Protein AF-0000000069714469 (afdb_homodimer)

Sequence (248 aa):
MEIVRQKEFVNQYHYDARNLEWEKENGTPETDVEVTFQLVEKNEELNETTVVAVLQFMIVRDEFVLSGVLSQMVKIKDRLVNQPSEFSQEEVATLAAPLLDILKRMTYEVTEIALDKEGVSLEFMEIVRQKEFVNQYHYDARNLEWEKENGTPETDVEVTFQLVEKNEELNETTVVAVLQFMIVRDEFVLSGVLSQMVKIKDRLVNQPSEFSQEEVATLAAPLLDILKRMTYEVTEIALDKEGVSLEF

Nearest PDB structures (foldseek):
  2o2a-assembly1_B  TM=9.763E-01  e=3.574E-17  Streptococcus agalactiae 2603V/R
  2hng-assembly1_A-2  TM=9.892E-01  e=6.661E-17  Streptococcus pneumoniae TIGR4
  5mtw-assembly1_B  TM=4.651E-01  e=1.039E-04  Mycobacterium tuberculosis H37Rv
  5mtw-assembly1_D  TM=4.723E-01  e=3.410E-04  Mycobacterium tuberculosis H37Rv
  1qyn-assembly1_C  TM=4.272E-01  e=9.447E-04  Escherichia coli

Secondary structure (DSSP, 8-state):
--EEEPPPEEEEEEEEE--HHHHHHH-----EEEEEEEEEEEETTTTEEEEEEEEEEEEE-SSEEEEEEEEEEEEEET---SSGGGS-HHHHHHHHHHHHHHHHHHHHHHHHHHHTSSPPPP--/--EEEPPPEEEEEEEEE--HHHHHHH-----EEEEEEEEEEEETTTTEEEEEEEEEEEEE-SSEEEEEEEEEEEEEET---SSGGGS-HHHHHHHHHHHHHHHHHHHHHHHHHHHTSSPPPP--

Foldseek 3Di:
DDKDKDDKDFPDKDKFWDDVVVCVVVNDDDWDKDKDKDWDDQDVVQQKTKIKIKIWTWDDDDTIIMTGMMIIIMMGGNHGDDHPVPDDPVRSCVRCVVVVVVVQVCQQVVQCVVVVHGGDGDDD/DDKDKDDKDFPDKDKFWDDVVVCVVVNDDDWDKDKDKDWDDQDVVQQKTKIKIKIWTWDDDDTIIMTGMMIIIMMGGNHDDPHPVPDDPVRSCVRCVVVVVVVQVCQQVVQCVVVVHGGDGDDD

Structure (mmCIF, N/CA/C/O backbone):
data_AF-0000000069714469-model_v1
#
loop_
_entity.id
_entity.type
_entity.pdbx_description
1 polymer Transposase
#
loop_
_atom_site.group_PDB
_atom_site.id
_atom_site.type_symbol
_atom_site.label_atom_id
_atom_site.label_alt_id
_atom_site.label_comp_id
_atom_site.label_asym_id
_atom_site.label_entity_id
_atom_site.label_seq_id
_atom_site.pdbx_PDB_ins_code
_atom_site.Cartn_x
_atom_site.Cartn_y
_atom_site.Cartn_z
_atom_site.occupancy
_atom_site.B_iso_or_equiv
_atom_site.auth_seq_id
_atom_site.auth_comp_id
_atom_site.auth_asym_id
_atom_site.auth_atom_id
_atom_site.pdbx_PDB_model_num
ATOM 1 N N . MET A 1 1 ? -6.781 32.281 5.375 1 87.81 1 MET A N 1
ATOM 2 C CA . MET A 1 1 ? -5.582 31.797 6.055 1 87.81 1 MET A CA 1
ATOM 3 C C . MET A 1 1 ? -4.406 31.719 5.09 1 87.81 1 MET A C 1
ATOM 5 O O . MET A 1 1 ? -4.523 31.141 4.008 1 87.81 1 MET A O 1
ATOM 9 N N . GLU A 1 2 ? -3.346 32.438 5.34 1 94.88 2 GLU A N 1
ATOM 10 C CA . GLU A 1 2 ? -2.127 32.375 4.539 1 94.88 2 GLU A CA 1
ATOM 11 C C . GLU A 1 2 ? -1.175 31.312 5.062 1 94.88 2 GLU A C 1
ATOM 13 O O . GLU A 1 2 ? -0.782 31.344 6.23 1 94.88 2 GLU A O 1
ATOM 18 N N . ILE A 1 3 ? -0.846 30.312 4.152 1 97.62 3 ILE A N 1
ATOM 19 C CA . ILE A 1 3 ? -0.036 29.203 4.629 1 97.62 3 ILE A CA 1
ATOM 20 C C . ILE A 1 3 ? 1.057 28.891 3.613 1 97.62 3 ILE A C 1
ATOM 22 O O . ILE A 1 3 ? 0.905 29.172 2.422 1 97.62 3 ILE A O 1
ATOM 26 N N . VAL A 1 4 ? 2.184 28.422 4.152 1 97.88 4 VAL A N 1
ATOM 27 C CA . VAL A 1 4 ? 3.281 27.875 3.359 1 97.88 4 VAL A CA 1
ATOM 28 C C . VAL A 1 4 ? 3.43 26.375 3.637 1 97.88 4 VAL A C 1
ATOM 30 O O . VAL A 1 4 ? 3.656 25.969 4.777 1 97.88 4 VAL A O 1
ATOM 33 N N . ARG A 1 5 ? 3.322 25.609 2.584 1 98.5 5 ARG A N 1
ATOM 34 C CA . ARG A 1 5 ? 3.312 24.156 2.764 1 98.5 5 ARG A CA 1
ATOM 35 C C . ARG A 1 5 ? 4.648 23.547 2.35 1 98.5 5 ARG A C 1
ATOM 37 O O . ARG A 1 5 ? 5.215 23.906 1.32 1 98.5 5 ARG A O 1
ATOM 44 N N . GLN A 1 6 ? 5.059 22.609 3.172 1 98.31 6 GLN A N 1
ATOM 45 C CA . GLN A 1 6 ? 6.105 21.703 2.719 1 98.31 6 GLN A CA 1
ATOM 46 C C . GLN A 1 6 ? 5.512 20.531 1.945 1 98.31 6 GLN A C 1
ATOM 48 O O . GLN A 1 6 ? 4.297 20.328 1.945 1 98.31 6 GLN A O 1
ATOM 53 N N . LYS A 1 7 ? 6.402 19.844 1.326 1 98.19 7 LYS A N 1
ATOM 54 C CA . LYS A 1 7 ? 5.949 18.688 0.549 1 98.19 7 LYS A CA 1
ATOM 55 C C . LYS A 1 7 ? 5.238 17.672 1.437 1 98.19 7 LYS A C 1
ATOM 57 O O . LYS A 1 7 ? 5.664 17.422 2.564 1 98.19 7 LYS A O 1
ATOM 62 N N . GLU A 1 8 ? 4.094 17.141 0.939 1 98.88 8 GLU A N 1
ATOM 63 C CA . GLU A 1 8 ? 3.426 16.047 1.635 1 98.88 8 GLU A CA 1
ATOM 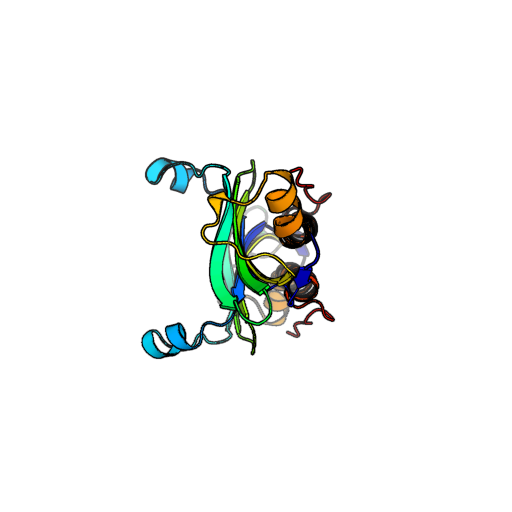64 C C . GLU A 1 8 ? 4.344 14.836 1.768 1 98.88 8 GLU A C 1
ATOM 66 O O . GLU A 1 8 ? 5.23 14.625 0.939 1 98.88 8 GLU A O 1
ATOM 71 N N . PHE A 1 9 ? 4.117 14.094 2.779 1 98.88 9 PHE A N 1
ATOM 72 C CA . PHE A 1 9 ? 4.922 12.914 3.047 1 98.88 9 PHE A CA 1
ATOM 73 C C . PHE A 1 9 ? 4.035 11.688 3.254 1 98.88 9 PHE A C 1
ATOM 75 O O . PHE A 1 9 ? 3.215 11.656 4.176 1 98.88 9 PHE A O 1
ATOM 82 N N . VAL A 1 10 ? 4.176 10.703 2.348 1 98.94 10 VAL A N 1
ATOM 83 C CA . VAL A 1 10 ? 3.461 9.445 2.52 1 98.94 10 VAL A CA 1
ATOM 84 C C . VAL A 1 10 ? 4.246 8.531 3.453 1 98.94 10 VAL A C 1
ATOM 86 O O . VAL A 1 10 ? 5.215 7.891 3.035 1 98.94 10 VAL A O 1
ATOM 89 N N . ASN A 1 11 ? 3.781 8.484 4.645 1 98.81 11 ASN A N 1
ATOM 90 C CA . ASN A 1 11 ? 4.461 7.645 5.625 1 98.81 11 ASN A CA 1
ATOM 91 C C . ASN A 1 11 ? 4.203 6.16 5.371 1 98.81 11 ASN A C 1
ATOM 93 O O . ASN A 1 11 ? 5.137 5.359 5.34 1 98.81 11 ASN A O 1
ATOM 97 N N . GLN A 1 12 ? 2.947 5.879 5.281 1 98.88 12 GLN A N 1
ATOM 98 C CA . GLN A 1 12 ? 2.498 4.512 5.051 1 98.88 12 GLN A CA 1
ATOM 99 C C . GLN A 1 12 ? 1.235 4.484 4.191 1 98.88 12 GLN A C 1
ATOM 101 O O . GLN A 1 12 ? 0.345 5.32 4.363 1 98.88 12 GLN A O 1
ATOM 106 N N . TYR A 1 13 ? 1.134 3.535 3.316 1 98.94 13 TYR A N 1
ATOM 107 C CA . TYR A 1 13 ? -0.074 3.18 2.58 1 98.94 13 TYR A CA 1
ATOM 108 C C . TYR A 1 13 ? -0.15 1.675 2.35 1 98.94 13 TYR A C 1
ATOM 110 O O . TYR A 1 13 ? 0.662 1.112 1.611 1 98.94 13 TYR A O 1
ATOM 118 N N . HIS A 1 14 ? -1.169 1.016 2.934 1 98.94 14 HIS A N 1
ATOM 119 C CA . HIS A 1 14 ? -1.288 -0.438 2.898 1 98.94 14 HIS A CA 1
ATOM 120 C C . HIS A 1 14 ? -2.609 -0.868 2.271 1 98.94 14 HIS A C 1
ATOM 122 O O . HIS A 1 14 ? -3.676 -0.4 2.678 1 98.94 14 HIS A O 1
ATOM 128 N N . TYR A 1 15 ? -2.514 -1.634 1.311 1 98.94 15 TYR A N 1
ATOM 129 C CA . TYR A 1 15 ? -3.646 -2.377 0.769 1 98.94 15 TYR A CA 1
ATOM 130 C C . TYR A 1 15 ? -3.617 -3.828 1.23 1 98.94 15 TYR A C 1
ATOM 132 O O . TYR A 1 15 ? -2.621 -4.527 1.036 1 98.94 15 TYR A O 1
ATOM 140 N N . ASP A 1 16 ? -4.699 -4.324 1.773 1 98.88 16 ASP A N 1
ATOM 141 C CA . ASP A 1 16 ? -4.867 -5.723 2.166 1 98.88 16 ASP A CA 1
ATOM 142 C C . ASP A 1 16 ? -6.207 -6.273 1.684 1 98.88 16 ASP A C 1
ATOM 144 O O . ASP A 1 16 ? -7.254 -5.664 1.911 1 98.88 16 ASP A O 1
ATOM 148 N N . ALA A 1 17 ? -6.137 -7.418 1.062 1 98.38 17 ALA A N 1
ATOM 149 C CA . ALA A 1 17 ? -7.398 -8.109 0.809 1 98.38 17 ALA A CA 1
ATOM 150 C C . ALA A 1 17 ? -8.102 -8.469 2.117 1 98.38 17 ALA A C 1
ATOM 152 O O . ALA A 1 17 ? -7.445 -8.766 3.119 1 98.38 17 ALA A O 1
ATOM 153 N N . ARG A 1 18 ? -9.469 -8.438 2.035 1 96.94 18 ARG A N 1
ATOM 154 C CA . ARG A 1 18 ? -10.219 -8.766 3.24 1 96.94 18 ARG A CA 1
ATOM 155 C C . ARG A 1 18 ? -9.969 -10.211 3.664 1 96.94 18 ARG A C 1
ATOM 157 O O . ARG A 1 18 ? -9.914 -11.102 2.822 1 96.94 18 ARG A O 1
ATOM 164 N N . ASN A 1 19 ? -9.711 -10.367 4.898 1 95.06 19 ASN A N 1
ATOM 165 C CA . ASN A 1 19 ? -9.562 -11.68 5.512 1 95.06 19 ASN A CA 1
ATOM 166 C C . ASN A 1 19 ? -10.648 -11.938 6.555 1 95.06 19 ASN A C 1
ATOM 168 O O . ASN A 1 19 ? -10.445 -11.672 7.742 1 95.06 19 ASN A O 1
ATOM 172 N N . LEU A 1 20 ? -11.695 -12.508 6.137 1 93.88 20 LEU A N 1
ATOM 173 C CA . LEU A 1 20 ? -12.883 -12.648 6.973 1 93.88 20 LEU A CA 1
ATOM 174 C C . LEU A 1 20 ? -12.641 -13.648 8.102 1 93.88 20 LEU A C 1
ATOM 176 O O . LEU A 1 20 ? -13.148 -13.477 9.211 1 93.88 20 LEU A O 1
ATOM 180 N N . GLU A 1 21 ? -11.891 -14.672 7.789 1 94 21 GLU A N 1
ATOM 181 C CA . GLU A 1 21 ? -11.562 -15.656 8.82 1 94 21 GLU A CA 1
ATOM 182 C C . GLU A 1 21 ? -10.758 -15.016 9.953 1 94 21 GLU A C 1
ATOM 184 O O . GLU A 1 21 ? -11.016 -15.281 11.125 1 94 21 GLU A O 1
ATOM 189 N N . TRP A 1 22 ? -9.766 -14.195 9.617 1 94.31 22 TRP A N 1
ATOM 190 C CA . TRP A 1 22 ? -8.969 -13.477 10.609 1 94.31 22 TRP A CA 1
ATOM 191 C C . TRP A 1 22 ? -9.836 -12.5 11.406 1 94.31 22 TRP A C 1
ATOM 193 O O . TRP A 1 22 ? -9.664 -12.359 12.617 1 94.31 22 TRP A O 1
ATOM 203 N N . GLU A 1 23 ? -10.75 -11.828 10.68 1 94.62 23 GLU A N 1
ATOM 204 C CA . GLU A 1 23 ? -11.617 -10.836 11.312 1 94.62 23 GLU A CA 1
ATOM 205 C C . GLU A 1 23 ? -12.523 -11.477 12.359 1 94.62 23 GLU A C 1
ATOM 207 O O . GLU A 1 23 ? -12.852 -10.852 13.367 1 94.62 23 GLU A O 1
ATOM 212 N N . LYS A 1 24 ? -12.914 -12.719 12.164 1 95.44 24 LYS A N 1
ATOM 213 C CA . LYS A 1 24 ? -13.773 -13.43 13.109 1 95.44 24 LYS A CA 1
ATOM 214 C C . LYS A 1 24 ? -13.078 -13.586 14.461 1 95.44 24 LYS A C 1
ATOM 216 O O . LYS A 1 24 ? -13.727 -13.5 15.508 1 95.44 24 LYS A O 1
ATOM 221 N N . GLU A 1 25 ? -11.844 -13.734 14.422 1 95.56 25 GLU A N 1
ATOM 222 C CA . GLU A 1 25 ? -11.094 -14.008 15.641 1 95.56 25 GLU A CA 1
ATOM 223 C C . GLU A 1 25 ? -10.547 -12.727 16.266 1 95.56 25 GLU A C 1
ATOM 225 O O . GLU A 1 25 ? -10.383 -12.641 17.484 1 95.56 25 GLU A O 1
ATOM 230 N N . ASN A 1 26 ? -10.328 -11.672 15.422 1 95.19 26 ASN A N 1
ATOM 231 C CA . ASN A 1 26 ? -9.594 -10.516 15.914 1 95.19 26 ASN A CA 1
ATOM 232 C C . ASN A 1 26 ? -10.438 -9.242 15.828 1 95.19 26 ASN A C 1
ATOM 234 O O . ASN A 1 26 ? -10 -8.172 16.266 1 95.19 26 ASN A O 1
ATOM 238 N N . GLY A 1 27 ? -11.68 -9.391 15.406 1 95.31 27 GLY A N 1
ATOM 239 C CA . GLY A 1 27 ? -12.523 -8.219 15.258 1 95.31 27 GLY A CA 1
ATOM 240 C C . GLY A 1 27 ? -12.508 -7.641 13.852 1 95.31 27 GLY A C 1
ATOM 241 O O . GLY A 1 27 ? -11.477 -7.676 13.172 1 95.31 27 GLY A O 1
ATOM 242 N N . THR A 1 28 ? -13.602 -7.145 13.438 1 96.25 28 THR A N 1
ATOM 243 C CA . THR A 1 28 ? -13.75 -6.527 12.125 1 96.25 28 THR A CA 1
ATOM 244 C C . THR A 1 28 ? -13.242 -5.086 12.148 1 96.25 28 THR A C 1
ATOM 246 O O . THR A 1 28 ? -13.641 -4.297 13.008 1 96.25 28 THR A O 1
ATOM 249 N N . PRO A 1 29 ? -12.297 -4.766 11.273 1 96.75 29 PRO A N 1
ATOM 250 C CA . PRO A 1 29 ? -11.859 -3.369 11.227 1 96.75 29 PRO A CA 1
ATOM 251 C C . PRO A 1 29 ? -12.992 -2.408 10.859 1 96.75 29 PRO A C 1
ATOM 253 O O . PRO A 1 29 ? -13.961 -2.809 10.211 1 96.75 29 PRO A O 1
ATOM 256 N N . GLU A 1 30 ? -12.859 -1.152 11.305 1 97.31 30 GLU A N 1
ATOM 257 C CA . GLU A 1 30 ? -13.852 -0.127 11.016 1 97.31 30 GLU A CA 1
ATOM 258 C C . GLU A 1 30 ? -13.234 1.055 10.281 1 97.31 30 GLU A C 1
ATOM 260 O O . GLU A 1 30 ? -12.117 1.466 10.586 1 97.31 30 GLU A O 1
ATOM 265 N N . THR A 1 31 ? -14.047 1.503 9.336 1 97.88 31 THR A N 1
ATOM 266 C CA . THR A 1 31 ? -13.594 2.672 8.594 1 97.88 31 THR A CA 1
ATOM 267 C C . THR A 1 31 ? -13.414 3.869 9.516 1 97.88 31 THR A C 1
ATOM 269 O O . THR A 1 31 ? -14.297 4.172 10.328 1 97.88 31 THR A O 1
ATOM 272 N N . ASP A 1 32 ? -12.258 4.473 9.453 1 98.06 32 ASP A N 1
ATOM 273 C CA . ASP A 1 32 ? -11.914 5.664 10.219 1 98.06 32 ASP A CA 1
ATOM 274 C C . ASP A 1 32 ? -10.875 6.516 9.492 1 98.06 32 ASP A C 1
ATOM 276 O O . ASP A 1 32 ? -9.875 5.988 8.992 1 98.06 32 ASP A O 1
ATOM 280 N N . VAL A 1 33 ? -11.18 7.766 9.281 1 98.25 33 VAL A N 1
ATOM 281 C CA . VAL A 1 33 ? -10.273 8.75 8.703 1 98.25 33 VAL A CA 1
ATOM 282 C C . VAL A 1 33 ? -10.156 9.953 9.633 1 98.25 33 VAL A C 1
ATOM 284 O O . VAL A 1 33 ? -11.141 10.656 9.867 1 98.25 33 VAL A O 1
ATOM 287 N N . GLU A 1 34 ? -8.969 10.164 10.117 1 98.25 34 GLU A N 1
ATOM 288 C CA . GLU A 1 34 ? -8.781 11.203 11.125 1 98.25 34 GLU A CA 1
ATOM 289 C C . GLU A 1 34 ? -7.594 12.102 10.773 1 98.25 34 GLU A C 1
ATOM 291 O O . GLU A 1 34 ? -6.527 11.609 10.398 1 98.25 34 GLU A O 1
ATOM 296 N N . VAL A 1 35 ? -7.773 13.367 10.906 1 98.44 35 VAL A N 1
ATOM 297 C CA . VAL A 1 35 ? -6.695 14.336 10.75 1 98.44 35 VAL A CA 1
ATOM 298 C C . VAL A 1 35 ? -6.375 14.961 12.109 1 98.44 35 VAL A C 1
ATOM 300 O O . VAL A 1 35 ? -7.277 15.414 12.82 1 98.44 35 VAL A O 1
ATOM 303 N N . THR A 1 36 ? -5.199 14.945 12.477 1 98.5 36 THR A N 1
ATOM 304 C CA . THR A 1 36 ? -4.727 15.602 13.688 1 98.5 36 THR A CA 1
ATOM 305 C C . THR A 1 36 ? -3.6 16.578 13.367 1 98.5 36 THR A C 1
ATOM 307 O O . THR A 1 36 ? -3.02 16.531 12.281 1 98.5 36 THR A O 1
ATOM 310 N N . PHE A 1 37 ? -3.402 17.438 14.32 1 98.56 37 PHE A N 1
ATOM 311 C CA . PHE A 1 37 ? -2.369 18.453 14.141 1 98.56 37 PHE A CA 1
ATOM 312 C C . PHE A 1 37 ? -1.417 18.469 15.328 1 98.56 37 PHE A C 1
ATOM 314 O O . PHE A 1 37 ? -1.849 18.344 16.484 1 98.56 37 PHE A O 1
ATOM 321 N N . GLN A 1 38 ? -0.228 18.547 14.969 1 98.06 38 GLN A N 1
ATOM 322 C CA . GLN A 1 38 ? 0.804 18.688 15.992 1 98.06 38 GLN A CA 1
ATOM 323 C C . GLN A 1 38 ? 1.479 20.047 15.906 1 98.06 38 GLN A C 1
ATOM 325 O O . GLN A 1 38 ? 1.958 20.453 14.836 1 98.06 38 GLN A O 1
ATOM 330 N N . LEU A 1 39 ? 1.528 20.719 17.016 1 97.88 39 LEU A N 1
ATOM 331 C CA . LEU A 1 39 ? 2.236 21.984 17.062 1 97.88 39 LEU A CA 1
ATOM 332 C C . LEU A 1 39 ? 3.744 21.766 17.125 1 97.88 39 LEU A C 1
ATOM 334 O O . LEU A 1 39 ? 4.234 21.016 17.969 1 97.88 39 LEU A O 1
ATOM 338 N N . VAL A 1 40 ? 4.43 22.422 16.25 1 97.81 40 VAL A N 1
ATOM 339 C CA . VAL A 1 40 ? 5.879 22.234 16.188 1 97.81 40 VAL A CA 1
ATOM 340 C C . VAL A 1 40 ? 6.578 23.469 16.75 1 97.81 40 VAL A C 1
ATOM 342 O O . VAL A 1 40 ? 7.523 23.359 17.531 1 97.81 40 VAL A O 1
ATOM 345 N N . GLU A 1 41 ? 6.137 24.656 16.266 1 97.12 41 GLU A N 1
ATOM 346 C CA . GLU A 1 41 ? 6.816 25.891 16.656 1 97.12 41 GLU A CA 1
ATOM 347 C C . GLU A 1 41 ? 5.871 27.094 16.594 1 97.12 41 GLU A C 1
ATOM 349 O O . GLU A 1 41 ? 5.043 27.188 15.688 1 97.12 41 GLU A O 1
ATOM 354 N N . LYS A 1 42 ? 6.059 27.984 17.609 1 96.69 42 LYS A N 1
ATOM 355 C CA . LYS A 1 42 ? 5.445 29.312 17.609 1 96.69 42 LYS A CA 1
ATOM 356 C C . LYS A 1 42 ? 6.508 30.406 17.578 1 96.69 42 LYS A C 1
ATOM 358 O O . LYS A 1 42 ? 7.332 30.516 18.484 1 96.69 42 LYS A O 1
ATOM 363 N N . ASN A 1 43 ? 6.477 31.109 16.469 1 97.19 43 ASN A N 1
ATOM 364 C CA . ASN A 1 43 ? 7.41 32.219 16.359 1 97.19 43 ASN A CA 1
ATOM 365 C C . ASN A 1 43 ? 6.73 33.562 16.656 1 97.19 43 ASN A C 1
ATOM 367 O O . ASN A 1 43 ? 6.129 34.156 15.766 1 97.19 43 ASN A O 1
ATOM 371 N N . GLU A 1 44 ? 6.812 34.062 17.781 1 96.5 44 GLU A N 1
ATOM 372 C CA . GLU A 1 44 ? 6.121 35.281 18.219 1 96.5 44 GLU A CA 1
ATOM 373 C C . GLU A 1 44 ? 6.645 36.5 17.484 1 96.5 44 GLU A C 1
ATOM 375 O O . GLU A 1 44 ? 5.879 37.438 17.172 1 96.5 44 GLU A O 1
ATOM 380 N N . GLU A 1 45 ? 7.898 36.5 17.281 1 97.31 45 GLU A N 1
ATOM 381 C CA . GLU A 1 45 ? 8.508 37.656 16.594 1 97.31 45 GLU A CA 1
ATOM 382 C C . GLU A 1 45 ? 7.957 37.781 15.18 1 97.31 45 GLU A C 1
ATOM 384 O O . GLU A 1 45 ? 7.652 38.906 14.742 1 97.31 45 GLU A O 1
ATOM 389 N N . LEU A 1 46 ? 7.82 36.719 14.508 1 96.5 46 LEU A N 1
ATOM 390 C CA . LEU A 1 46 ? 7.336 36.719 13.133 1 96.5 46 LEU A CA 1
ATOM 391 C C . LEU A 1 46 ? 5.824 36.531 13.078 1 96.5 46 LEU A C 1
ATOM 393 O O . LEU A 1 46 ? 5.219 36.625 12.008 1 96.5 46 LEU A O 1
ATOM 397 N N . ASN A 1 47 ? 5.188 36.312 14.227 1 97.38 47 ASN A N 1
ATOM 398 C CA . ASN A 1 47 ? 3.76 36.031 14.328 1 97.38 47 ASN A CA 1
ATOM 399 C C . ASN A 1 47 ? 3.35 34.875 13.422 1 97.38 47 ASN A C 1
ATOM 401 O O . ASN A 1 47 ? 2.426 35 12.617 1 97.38 47 ASN A O 1
ATOM 405 N N . GLU A 1 48 ? 3.99 33.719 13.516 1 98.12 48 GLU A N 1
ATOM 406 C CA . GLU A 1 48 ? 3.77 32.531 12.68 1 98.12 48 GLU A CA 1
ATOM 407 C C . GLU A 1 48 ? 3.701 31.281 13.531 1 98.12 48 GLU A C 1
ATOM 409 O O . GLU A 1 48 ? 4.352 31.188 14.57 1 98.12 48 GLU A O 1
ATOM 414 N N . THR A 1 49 ? 2.912 30.312 13.109 1 98.38 49 THR A N 1
ATOM 415 C CA . THR A 1 49 ? 2.838 29 13.734 1 98.38 49 THR A CA 1
ATOM 416 C C . THR A 1 49 ? 3.143 27.906 12.727 1 98.38 49 THR A C 1
ATOM 418 O O . THR A 1 49 ? 2.643 27.922 11.602 1 98.38 49 THR A O 1
ATOM 421 N N . THR A 1 50 ? 4.023 26.953 13.117 1 98.5 50 THR A N 1
ATOM 422 C CA . THR A 1 50 ? 4.297 25.781 12.312 1 98.5 50 THR A CA 1
ATOM 423 C C . THR A 1 50 ? 3.604 24.547 12.906 1 98.5 50 THR A C 1
ATOM 425 O O . THR A 1 50 ? 3.736 24.266 14.102 1 98.5 50 THR A O 1
ATOM 428 N N . VAL A 1 51 ? 2.828 23.891 12.055 1 98.56 51 VAL A N 1
ATOM 429 C CA . VAL A 1 51 ? 2.137 22.688 12.492 1 98.56 51 VAL A CA 1
ATOM 430 C C . VAL A 1 51 ? 2.441 21.531 11.531 1 98.56 51 VAL A C 1
ATOM 432 O O . VAL A 1 51 ? 2.869 21.766 10.398 1 98.56 51 VAL A O 1
ATOM 435 N N . VAL A 1 52 ? 2.299 20.266 12.047 1 98.81 52 VAL A N 1
ATOM 436 C CA . VAL A 1 52 ? 2.279 19.078 11.203 1 98.81 52 VAL A CA 1
ATOM 437 C C . VAL A 1 52 ? 0.873 18.484 11.18 1 98.81 52 VAL A C 1
ATOM 439 O O . VAL A 1 52 ? 0.307 18.172 12.227 1 98.81 52 VAL A O 1
ATOM 442 N N . ALA A 1 53 ? 0.316 18.484 9.984 1 98.88 53 ALA A N 1
ATOM 443 C CA . ALA A 1 53 ? -0.926 17.734 9.789 1 98.88 53 ALA A CA 1
ATOM 444 C C . ALA A 1 53 ? -0.647 16.25 9.562 1 98.88 53 ALA A C 1
ATOM 446 O O . ALA A 1 53 ? 0.239 15.898 8.789 1 98.88 53 ALA A O 1
ATOM 447 N N . VAL A 1 54 ? -1.364 15.406 10.266 1 98.94 54 VAL A N 1
ATOM 448 C CA . VAL A 1 54 ? -1.229 13.953 10.133 1 98.94 54 VAL A CA 1
ATOM 449 C C . VAL A 1 54 ? -2.588 13.336 9.82 1 98.94 54 VAL A C 1
ATOM 451 O O . VAL A 1 54 ? -3.535 13.469 10.594 1 98.94 54 VAL A O 1
ATOM 454 N N . LEU A 1 55 ? -2.699 12.766 8.695 1 98.94 55 LEU A N 1
ATOM 455 C CA . LEU A 1 55 ? -3.885 12 8.32 1 98.94 55 LEU A CA 1
ATOM 456 C C . LEU A 1 55 ? -3.678 10.508 8.57 1 98.94 55 LEU A C 1
ATOM 458 O O . LEU A 1 55 ? -2.795 9.891 7.973 1 98.94 55 LEU A O 1
ATOM 462 N N . GLN A 1 56 ? -4.434 9.984 9.453 1 98.88 56 GLN A N 1
ATOM 463 C CA . GLN A 1 56 ? -4.488 8.539 9.664 1 98.88 56 GLN A CA 1
ATOM 464 C C . GLN A 1 56 ? -5.801 7.957 9.141 1 98.88 56 GLN A C 1
ATOM 466 O O . GLN A 1 56 ? -6.863 8.547 9.328 1 98.88 56 GLN A O 1
ATOM 471 N N . PHE A 1 57 ? -5.637 6.754 8.539 1 98.88 57 PHE A N 1
ATOM 472 C CA . PHE A 1 57 ? -6.871 6.254 7.945 1 98.88 57 PHE A CA 1
ATOM 473 C C . PHE A 1 57 ? -6.922 4.734 8 1 98.88 57 PHE A C 1
ATOM 475 O O . PHE A 1 57 ? -5.883 4.07 8 1 98.88 57 PHE A O 1
ATOM 482 N N . MET A 1 58 ? -8.062 4.199 8.102 1 98.81 58 MET A N 1
ATOM 483 C CA . MET A 1 58 ? -8.508 2.83 7.852 1 98.81 58 MET A CA 1
ATOM 484 C C . MET A 1 58 ? -9.812 2.822 7.059 1 98.81 58 MET A C 1
ATOM 486 O O . MET A 1 58 ? -10.836 3.32 7.535 1 98.81 58 MET A O 1
ATOM 490 N N . ILE A 1 59 ? -9.75 2.385 5.898 1 98.69 59 ILE A N 1
ATOM 491 C CA . ILE A 1 59 ? -10.922 2.336 5.027 1 98.69 59 ILE A CA 1
ATOM 492 C C . ILE A 1 59 ? -11.273 0.883 4.715 1 98.69 59 ILE A C 1
ATOM 494 O O . ILE A 1 59 ? -10.477 0.164 4.102 1 98.69 59 ILE A O 1
ATOM 498 N N . VAL A 1 60 ? -12.445 0.488 5.105 1 98.25 60 VAL A N 1
ATOM 499 C CA . VAL A 1 60 ? -12.883 -0.896 4.953 1 98.25 60 VAL A CA 1
ATOM 500 C C . VAL A 1 60 ? -13.914 -0.991 3.834 1 98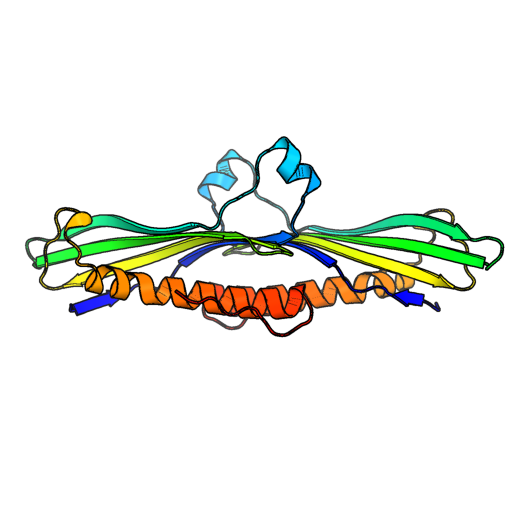.25 60 VAL A C 1
ATOM 502 O O . VAL A 1 60 ? -14.914 -0.268 3.84 1 98.25 60 VAL A O 1
ATOM 505 N N . ARG A 1 61 ? -13.664 -1.822 2.896 1 97.31 61 ARG A N 1
ATOM 506 C CA . ARG A 1 61 ? -14.602 -2.141 1.822 1 97.31 61 ARG A CA 1
ATOM 507 C C . ARG A 1 61 ? -14.867 -3.641 1.757 1 97.31 61 ARG A C 1
ATOM 509 O O . ARG A 1 61 ? -14.398 -4.398 2.609 1 97.31 61 ARG A O 1
ATOM 516 N N . ASP A 1 62 ? -15.672 -4.059 0.806 1 96.12 62 ASP A N 1
ATOM 517 C CA . ASP A 1 62 ? -16.078 -5.457 0.729 1 96.12 62 ASP A CA 1
ATOM 518 C C . ASP A 1 62 ? -14.883 -6.367 0.45 1 96.12 62 ASP A C 1
ATOM 520 O O . ASP A 1 62 ? -14.773 -7.449 1.03 1 96.12 62 ASP A O 1
ATOM 524 N N . GLU A 1 63 ? -13.93 -5.875 -0.357 1 96.94 63 GLU A N 1
ATOM 525 C CA . GLU A 1 63 ? -12.891 -6.77 -0.863 1 96.94 63 GLU A CA 1
ATOM 526 C C . GLU A 1 63 ? -11.531 -6.438 -0.26 1 96.94 63 GLU A C 1
ATOM 528 O O . GLU A 1 63 ? -10.578 -7.207 -0.4 1 96.94 63 GLU A O 1
ATOM 533 N N . PHE A 1 64 ? -11.43 -5.281 0.398 1 98.5 64 PHE A N 1
ATOM 534 C CA . PHE A 1 64 ? -10.102 -4.867 0.838 1 98.5 64 PHE A CA 1
ATOM 535 C C . PHE A 1 64 ? -10.203 -3.918 2.027 1 98.5 64 PHE A C 1
ATOM 537 O O . PHE A 1 64 ? -11.281 -3.404 2.332 1 98.5 64 PHE A O 1
ATOM 544 N N . VAL A 1 65 ? -9.125 -3.746 2.713 1 98.62 65 VAL A N 1
ATOM 545 C CA . VAL A 1 65 ? -8.906 -2.729 3.736 1 98.62 65 VAL A CA 1
ATOM 546 C C . VAL A 1 65 ? -7.699 -1.87 3.359 1 98.62 65 VAL A C 1
ATOM 548 O O . VAL A 1 65 ? -6.645 -2.396 2.998 1 98.62 65 VAL A O 1
ATOM 551 N N . LEU A 1 66 ? -7.852 -0.553 3.336 1 98.88 66 LEU A N 1
ATOM 552 C CA . LEU A 1 66 ? -6.766 0.403 3.162 1 98.88 66 LEU A CA 1
ATOM 553 C C . LEU A 1 66 ? -6.395 1.054 4.492 1 98.88 66 LEU A C 1
ATOM 555 O O . LEU A 1 66 ? -7.277 1.407 5.281 1 98.88 66 LEU A O 1
ATOM 559 N N . SER A 1 67 ? -5.133 1.154 4.762 1 98.88 67 SER A N 1
ATOM 560 C CA . SER A 1 67 ? -4.691 1.824 5.98 1 98.88 67 SER A CA 1
ATOM 561 C C . SER A 1 67 ? -3.369 2.549 5.766 1 98.88 67 SER A C 1
ATOM 563 O O . SER A 1 67 ? -2.633 2.242 4.828 1 98.88 67 SER A O 1
ATOM 565 N N . GLY A 1 68 ? -3.111 3.531 6.602 1 98.88 68 GLY A N 1
ATOM 566 C CA . GLY A 1 68 ? -1.843 4.23 6.473 1 98.88 68 GLY A CA 1
ATOM 567 C C . GLY A 1 68 ? -1.83 5.582 7.16 1 98.88 68 GLY A C 1
ATOM 568 O O . GLY A 1 68 ? -2.666 5.852 8.023 1 98.88 68 GLY A O 1
ATOM 569 N N . VAL A 1 69 ? -0.793 6.281 6.887 1 98.94 69 VAL A N 1
ATOM 570 C CA . VAL A 1 69 ? -0.541 7.586 7.496 1 98.94 69 VAL A CA 1
ATOM 571 C C . VAL A 1 69 ? 0.103 8.516 6.473 1 98.94 69 VAL A C 1
ATOM 573 O O . VAL A 1 69 ? 1.016 8.117 5.746 1 98.94 69 VAL A O 1
ATOM 576 N N . LEU A 1 70 ? -0.39 9.688 6.328 1 98.94 70 LEU A N 1
ATOM 577 C CA . LEU A 1 70 ? 0.191 10.773 5.551 1 98.94 70 LEU A CA 1
ATOM 578 C C . LEU A 1 70 ? 0.431 12 6.422 1 98.94 70 LEU A C 1
ATOM 580 O O . LEU A 1 70 ? -0.314 12.25 7.375 1 98.94 70 LEU A O 1
ATOM 584 N N . SER A 1 71 ? 1.449 12.805 6.07 1 98.94 71 SER A N 1
ATOM 585 C CA . SER A 1 71 ? 1.725 13.992 6.875 1 98.94 71 SER A CA 1
ATOM 586 C C . SER A 1 71 ? 2.213 15.148 6.004 1 98.94 71 SER A C 1
ATOM 588 O O . SER A 1 71 ? 2.621 14.938 4.859 1 98.94 71 SER A O 1
ATOM 590 N N . GLN A 1 72 ? 2.074 16.328 6.547 1 98.94 72 GLN A N 1
ATOM 591 C CA . GLN A 1 72 ? 2.555 17.531 5.883 1 98.94 72 GLN A CA 1
ATOM 592 C C . GLN A 1 72 ? 2.828 18.641 6.895 1 98.94 72 GLN A C 1
ATOM 594 O O . GLN A 1 72 ? 2.004 18.906 7.77 1 98.94 72 GLN A O 1
ATOM 599 N N . MET A 1 73 ? 3.988 19.234 6.793 1 98.81 73 MET A N 1
ATOM 600 C CA . MET A 1 73 ? 4.305 20.406 7.602 1 98.81 73 MET A CA 1
ATOM 601 C C . MET A 1 73 ? 3.793 21.688 6.934 1 98.81 73 MET A C 1
ATOM 603 O O . MET A 1 73 ? 3.977 21.875 5.73 1 98.81 73 MET A O 1
ATOM 607 N N . VAL A 1 74 ? 3.152 22.531 7.758 1 98.62 74 VAL A N 1
ATOM 608 C CA . VAL A 1 74 ? 2.557 23.766 7.258 1 98.62 74 VAL A CA 1
ATOM 609 C C . VAL A 1 74 ? 2.912 24.922 8.188 1 98.62 74 VAL A C 1
ATOM 611 O O . VAL A 1 74 ? 2.826 24.797 9.406 1 98.62 74 VAL A O 1
ATOM 614 N N . LYS A 1 75 ? 3.381 25.984 7.645 1 98.5 75 LYS A N 1
ATOM 615 C CA . LYS A 1 75 ? 3.566 27.25 8.367 1 98.5 75 LYS A CA 1
ATOM 616 C C . LYS A 1 75 ? 2.385 28.188 8.156 1 98.5 75 LYS A C 1
ATOM 618 O O . LYS A 1 75 ? 2.016 28.484 7.016 1 98.5 75 LYS A O 1
ATOM 623 N N . ILE A 1 76 ? 1.802 28.562 9.211 1 98.06 76 ILE A N 1
ATOM 624 C CA . ILE A 1 76 ? 0.675 29.484 9.188 1 98.06 76 ILE A CA 1
ATOM 625 C C . ILE A 1 76 ? 1.16 30.906 9.492 1 98.06 76 ILE A C 1
ATOM 627 O O . ILE A 1 76 ? 1.721 31.156 10.562 1 98.06 76 ILE A O 1
ATOM 631 N N . LYS A 1 77 ? 0.885 31.844 8.586 1 97.56 77 LYS A N 1
ATOM 632 C CA . LYS A 1 77 ? 1.365 33.219 8.75 1 97.56 77 LYS A CA 1
ATOM 633 C C . LYS A 1 77 ? 0.362 34.062 9.531 1 97.56 77 LYS A C 1
ATOM 635 O O . LYS A 1 77 ? -0.846 33.812 9.461 1 97.56 77 LYS A O 1
ATOM 640 N N . ASP A 1 78 ? 0.964 35 10.289 1 96.44 78 ASP A N 1
ATOM 641 C CA . ASP A 1 78 ? 0.229 36.031 11 1 96.44 78 ASP A CA 1
ATOM 642 C C . ASP A 1 78 ? -0.816 35.438 11.93 1 96.44 78 ASP A C 1
ATOM 644 O O . ASP A 1 78 ? -1.938 35.938 12.031 1 9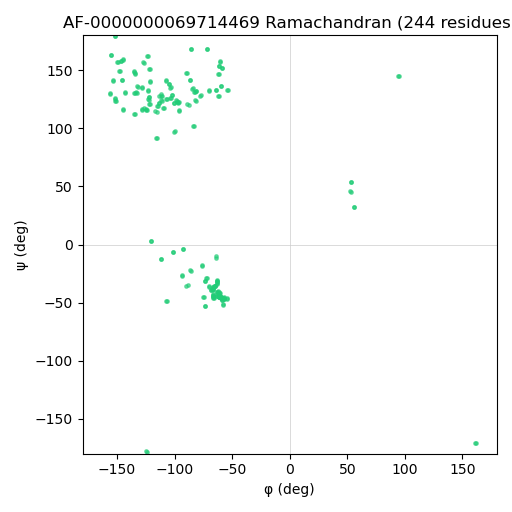6.44 78 ASP A O 1
ATOM 648 N N . ARG A 1 79 ? -0.479 34.312 12.414 1 95.75 79 ARG A N 1
ATOM 649 C CA . ARG A 1 79 ? -1.39 33.656 13.344 1 95.75 79 ARG A CA 1
ATOM 650 C C . ARG A 1 79 ? -0.625 32.781 14.336 1 95.75 79 ARG A C 1
ATOM 652 O O . ARG A 1 79 ? 0.198 31.953 13.938 1 95.75 79 ARG A O 1
ATOM 659 N N . LEU A 1 80 ? -0.847 33.062 15.562 1 96.88 80 LEU A N 1
ATOM 660 C CA . LEU A 1 80 ? -0.328 32.219 16.625 1 96.88 80 LEU A CA 1
ATOM 661 C C . LEU A 1 80 ? -1.401 31.25 17.125 1 96.88 80 LEU A C 1
ATOM 663 O O . LEU A 1 80 ? -2.51 31.672 17.469 1 96.88 80 LEU A O 1
ATOM 667 N N . VAL A 1 81 ? -1.097 30.047 17.047 1 96.62 81 VAL A N 1
ATOM 668 C CA . VAL A 1 81 ? -2.02 29 17.469 1 96.62 81 VAL A CA 1
ATOM 669 C C . VAL A 1 81 ? -1.478 28.312 18.719 1 96.62 81 VAL A C 1
ATOM 671 O O . VAL A 1 81 ? -0.352 27.797 18.719 1 96.62 81 VAL A O 1
ATOM 674 N N . ASN A 1 82 ? -2.25 28.281 19.734 1 95.69 82 ASN A N 1
ATOM 675 C CA . ASN A 1 82 ? -1.782 27.688 20.984 1 95.69 82 ASN A CA 1
ATOM 676 C C . ASN A 1 82 ? -2.092 26.188 21.047 1 95.69 82 ASN A C 1
ATOM 678 O O . ASN A 1 82 ? -1.366 25.438 21.703 1 95.69 82 ASN A O 1
ATOM 682 N N . GLN A 1 83 ? -3.26 25.828 20.484 1 96.31 83 GLN A N 1
ATOM 683 C CA . GLN A 1 83 ? -3.67 24.438 20.453 1 96.31 83 GLN A CA 1
ATOM 684 C C . GLN A 1 83 ? -4.516 24.141 19.219 1 96.31 83 GLN A C 1
ATOM 686 O O . GLN A 1 83 ? -5.215 25.016 18.703 1 96.31 83 GLN A O 1
ATOM 691 N N . PRO A 1 84 ? -4.57 22.891 18.797 1 95.12 84 PRO A N 1
ATOM 692 C CA . PRO A 1 84 ? -5.227 22.5 17.562 1 95.12 84 PRO A CA 1
ATOM 693 C C . PRO A 1 84 ? -6.727 22.781 17.562 1 95.12 84 PRO A C 1
ATOM 695 O O . PRO A 1 84 ? -7.316 23.031 16.516 1 95.12 84 PRO A O 1
ATOM 698 N N . SER A 1 85 ? -7.277 22.719 18.672 1 95.44 85 SER A N 1
ATOM 699 C CA . SER A 1 85 ? -8.719 22.906 18.781 1 95.44 85 SER A CA 1
ATOM 700 C C . SER A 1 85 ? -9.117 24.312 18.359 1 95.44 85 SER A C 1
ATOM 702 O O . SER A 1 85 ? -10.297 24.609 18.156 1 95.44 85 SER A O 1
ATOM 704 N N . GLU A 1 86 ? -8.148 25.172 18.203 1 96.94 86 GLU A N 1
ATOM 705 C CA . GLU A 1 86 ? -8.406 26.531 17.781 1 96.94 86 GLU A CA 1
ATOM 706 C C . GLU A 1 86 ? -8.719 26.609 16.281 1 96.94 86 GLU A C 1
ATOM 708 O O . GLU A 1 86 ? -9.211 27.625 15.797 1 96.94 86 GLU A O 1
ATOM 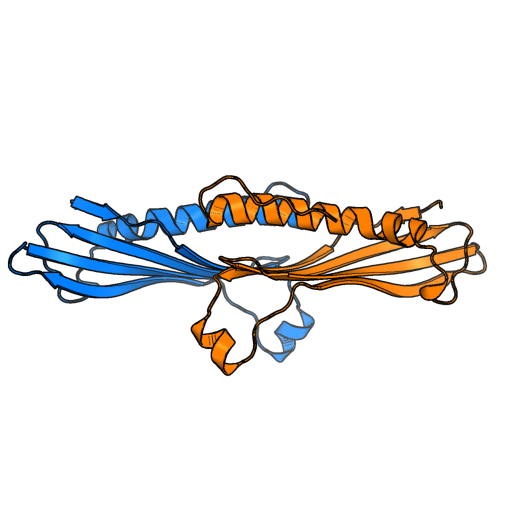713 N N . PHE A 1 87 ? -8.398 25.625 15.531 1 96.88 87 PHE A N 1
ATOM 714 C CA . PHE A 1 87 ? -8.727 25.609 14.109 1 96.88 87 PHE A CA 1
ATOM 715 C C . PHE A 1 87 ? -10.227 25.453 13.898 1 96.88 87 PHE A C 1
ATOM 717 O O . PHE A 1 87 ? -10.859 24.594 14.523 1 96.88 87 PHE A O 1
ATOM 724 N N . SER A 1 88 ? -10.727 26.297 13.047 1 95.56 88 SER A N 1
ATOM 725 C CA . SER A 1 88 ? -12.117 26.109 12.625 1 95.56 88 SER A CA 1
ATOM 726 C C . SER A 1 88 ? -12.266 24.906 11.711 1 95.56 88 SER A C 1
ATOM 728 O O . SER A 1 88 ? -11.273 24.359 11.227 1 95.56 88 SER A O 1
ATOM 730 N N . GLN A 1 89 ? -13.5 24.562 11.516 1 95.69 89 GLN A N 1
ATOM 731 C CA . GLN A 1 89 ? -13.766 23.453 10.609 1 95.69 89 GLN A CA 1
ATOM 732 C C . GLN A 1 89 ? -13.242 23.75 9.203 1 95.69 89 GLN A C 1
ATOM 734 O O . GLN A 1 89 ? -12.719 22.859 8.531 1 95.69 89 GLN A O 1
ATOM 739 N N . GLU A 1 90 ? -13.469 24.938 8.828 1 96.31 90 GLU A N 1
ATOM 740 C CA . GLU A 1 90 ? -12.984 25.344 7.516 1 96.31 90 GLU A CA 1
ATOM 741 C C . GLU A 1 90 ? -11.469 25.266 7.434 1 96.31 90 GLU A C 1
ATOM 743 O O . GLU A 1 90 ? -10.914 24.828 6.422 1 96.31 90 GLU A O 1
ATOM 748 N N . GLU A 1 91 ? -10.805 25.656 8.477 1 96.62 91 GLU A N 1
ATOM 749 C CA . GLU A 1 91 ? -9.352 25.609 8.523 1 96.62 91 GLU A CA 1
ATOM 750 C C . GLU A 1 91 ? -8.844 24.172 8.516 1 96.62 91 GLU A C 1
ATOM 752 O O . GLU A 1 91 ? -7.875 23.844 7.828 1 96.62 91 GLU A O 1
ATOM 757 N N . VAL A 1 92 ? -9.492 23.344 9.266 1 97.44 92 VAL A N 1
ATOM 758 C CA . VAL A 1 92 ? -9.156 21.922 9.289 1 97.44 92 VAL A CA 1
ATOM 759 C C . VAL A 1 92 ? -9.258 21.344 7.883 1 97.44 92 VAL A C 1
ATOM 761 O O . VAL A 1 92 ? -8.352 20.641 7.426 1 97.44 92 VAL A O 1
ATOM 764 N N . ALA A 1 93 ? -10.328 21.656 7.242 1 96.94 93 ALA A N 1
ATOM 765 C CA . ALA A 1 93 ? -10.539 21.172 5.883 1 96.94 93 ALA A CA 1
ATOM 766 C C . ALA A 1 93 ? -9.43 21.641 4.945 1 96.94 93 ALA A C 1
ATOM 768 O O . ALA A 1 93 ? -8.914 20.875 4.137 1 96.94 93 ALA A O 1
ATOM 769 N N . THR A 1 94 ? -9.109 22.875 5.047 1 97.25 94 THR A N 1
ATOM 770 C CA . THR A 1 94 ? -8.07 23.469 4.211 1 97.25 94 THR A CA 1
ATOM 771 C C . THR A 1 94 ? -6.73 22.781 4.441 1 97.25 94 THR A C 1
ATOM 773 O O . THR A 1 94 ? -6.047 22.406 3.482 1 97.25 94 THR A O 1
ATOM 776 N N . LEU A 1 95 ? -6.344 22.516 5.699 1 97.94 95 LEU A N 1
ATOM 777 C CA . LEU A 1 95 ? -5.055 21.938 6.062 1 97.94 95 LEU A CA 1
ATOM 778 C C . LEU A 1 95 ? -4.996 20.469 5.684 1 97.94 95 LEU A C 1
ATOM 780 O O . LEU A 1 95 ? -3.926 19.953 5.355 1 97.94 95 LEU A O 1
ATOM 784 N N . ALA A 1 96 ? -6.129 19.859 5.684 1 98.19 96 ALA A N 1
ATOM 785 C CA . ALA A 1 96 ? -6.203 18.422 5.434 1 98.19 96 ALA A CA 1
ATOM 786 C C . ALA A 1 96 ? -6.273 18.125 3.936 1 98.19 96 ALA A C 1
ATOM 788 O O . ALA A 1 96 ? -5.98 17.016 3.5 1 98.19 96 ALA A O 1
ATOM 789 N N . ALA A 1 97 ? -6.688 19.047 3.119 1 98.06 97 ALA A N 1
ATOM 790 C CA . ALA A 1 97 ? -7.109 18.844 1.735 1 98.06 97 ALA A CA 1
ATOM 791 C C . ALA A 1 97 ? -6.027 18.141 0.927 1 98.06 97 ALA A C 1
ATOM 793 O O . ALA A 1 97 ? -6.301 17.141 0.254 1 98.06 97 ALA A O 1
ATOM 794 N N . PRO A 1 98 ? -4.711 18.547 1.004 1 98.62 98 PRO A N 1
ATOM 795 C CA . PRO A 1 98 ? -3.703 17.891 0.178 1 98.62 98 PRO A CA 1
ATOM 796 C C . PRO A 1 98 ? -3.504 16.422 0.557 1 98.62 98 PRO A C 1
ATOM 798 O O . PRO A 1 98 ? -3.24 15.586 -0.312 1 98.62 98 PRO A O 1
ATOM 801 N N . LEU A 1 99 ? -3.602 16.125 1.812 1 98.94 99 LEU A N 1
ATOM 802 C CA . LEU A 1 99 ? -3.426 14.742 2.277 1 98.94 99 LEU A CA 1
ATOM 803 C C . LEU A 1 99 ? -4.578 13.859 1.811 1 98.94 99 LEU A C 1
ATOM 805 O O . LEU A 1 99 ? -4.359 12.727 1.383 1 98.94 99 LEU A O 1
ATOM 809 N N . LEU A 1 100 ? -5.754 14.461 1.869 1 98.81 100 LEU A N 1
ATOM 810 C CA . LEU A 1 100 ? -6.918 13.719 1.398 1 98.81 100 LEU A CA 1
ATOM 811 C C . LEU A 1 100 ? -6.844 13.484 -0.107 1 98.81 100 LEU A C 1
ATOM 813 O O . LEU A 1 100 ? -7.266 12.438 -0.599 1 98.81 100 LEU A O 1
ATOM 817 N N . ASP A 1 101 ? -6.367 14.453 -0.789 1 98.56 101 ASP A N 1
ATOM 818 C CA . ASP A 1 101 ? -6.211 14.312 -2.234 1 98.56 101 ASP A CA 1
ATOM 819 C C . ASP A 1 101 ? -5.25 13.18 -2.578 1 98.56 101 ASP A C 1
ATOM 821 O O . ASP A 1 101 ? -5.508 12.398 -3.502 1 98.56 101 ASP A O 1
ATOM 825 N N . ILE A 1 102 ? -4.109 13.102 -1.896 1 98.88 102 ILE A N 1
ATOM 826 C CA . ILE A 1 102 ? -3.148 12.031 -2.113 1 98.88 102 ILE A CA 1
ATOM 827 C C . ILE A 1 102 ? -3.807 10.68 -1.829 1 98.88 102 ILE A C 1
ATOM 829 O O . ILE A 1 102 ? -3.664 9.734 -2.609 1 98.88 102 ILE A O 1
ATOM 833 N N . LEU A 1 103 ? -4.527 10.602 -0.74 1 98.94 103 LEU A N 1
ATOM 834 C CA . LEU A 1 103 ? -5.219 9.367 -0.385 1 98.94 103 LEU A CA 1
ATOM 835 C C . LEU A 1 103 ? -6.18 8.953 -1.49 1 98.94 103 LEU A C 1
ATOM 837 O O . LEU A 1 103 ? -6.219 7.777 -1.874 1 98.94 103 LEU A O 1
ATOM 841 N N . LYS A 1 104 ? -6.941 9.883 -1.979 1 98.81 104 LYS A N 1
ATOM 842 C CA . LYS A 1 104 ? -7.902 9.602 -3.043 1 98.81 104 LYS A CA 1
ATOM 843 C C . LYS A 1 104 ? -7.199 9.07 -4.289 1 98.81 104 LYS A C 1
ATOM 845 O O . LYS A 1 104 ? -7.629 8.07 -4.871 1 98.81 104 LYS A O 1
ATOM 850 N N . ARG A 1 105 ? -6.117 9.719 -4.668 1 98.81 105 ARG A N 1
ATOM 851 C CA . ARG A 1 105 ? -5.395 9.344 -5.879 1 98.81 105 ARG A CA 1
ATOM 852 C C . ARG A 1 105 ? -4.777 7.957 -5.738 1 98.81 105 ARG A C 1
ATOM 854 O O . ARG A 1 105 ? -4.902 7.117 -6.637 1 98.81 105 ARG A O 1
ATOM 861 N N . MET A 1 106 ? -4.152 7.75 -4.609 1 98.88 106 MET A N 1
ATOM 862 C CA . MET A 1 106 ? -3.543 6.445 -4.363 1 98.88 106 MET A CA 1
ATOM 863 C C . MET A 1 106 ? -4.598 5.344 -4.359 1 98.88 106 MET A C 1
ATOM 865 O O . MET A 1 106 ? -4.395 4.281 -4.953 1 98.88 106 MET A O 1
ATOM 869 N N . THR A 1 107 ? -5.707 5.617 -3.672 1 98.88 107 THR A N 1
ATOM 870 C CA . THR A 1 107 ? -6.781 4.633 -3.592 1 98.88 107 THR A CA 1
ATOM 871 C C . THR A 1 107 ? -7.297 4.285 -4.984 1 98.88 107 THR A C 1
ATOM 873 O O . THR A 1 107 ? -7.465 3.107 -5.316 1 98.88 107 THR A O 1
ATOM 876 N N . TYR A 1 108 ? -7.555 5.293 -5.781 1 98.88 108 TYR A N 1
ATOM 877 C CA . TYR A 1 108 ? -8.078 5.07 -7.121 1 98.88 108 TYR A CA 1
ATOM 878 C C . TYR A 1 108 ? -7.145 4.184 -7.934 1 98.88 108 TYR A C 1
ATOM 880 O O . TYR A 1 108 ? -7.574 3.176 -8.5 1 98.88 108 TYR A O 1
ATOM 888 N N . GLU A 1 109 ? -5.871 4.527 -7.988 1 98.88 109 GLU A N 1
ATOM 889 C CA . GLU A 1 109 ? -4.898 3.818 -8.812 1 98.88 109 GLU A CA 1
ATOM 890 C C . GLU A 1 109 ? -4.676 2.396 -8.305 1 98.88 109 GLU A C 1
ATOM 892 O O . GLU A 1 109 ? -4.68 1.443 -9.086 1 98.88 109 GLU A O 1
ATOM 897 N N . VAL A 1 110 ? -4.52 2.248 -7.016 1 98.94 110 VAL A N 1
ATOM 898 C CA . VAL A 1 110 ? -4.211 0.944 -6.438 1 98.94 110 VAL A CA 1
ATOM 899 C C . VAL A 1 110 ? -5.395 -0.002 -6.629 1 98.94 110 VAL A C 1
ATOM 901 O O . VAL A 1 110 ? -5.215 -1.156 -7.023 1 98.94 110 VAL A O 1
ATOM 904 N N . THR A 1 111 ? -6.582 0.51 -6.375 1 98.88 111 THR A N 1
ATOM 905 C CA . THR A 1 111 ? -7.738 -0.374 -6.457 1 98.88 111 THR A CA 1
ATOM 906 C C . THR A 1 111 ? -8.07 -0.7 -7.91 1 98.88 111 THR A C 1
ATOM 908 O O . THR A 1 111 ? -8.555 -1.791 -8.211 1 98.88 111 THR A O 1
ATOM 911 N N . GLU A 1 112 ? -7.785 0.277 -8.82 1 98.88 112 GLU A N 1
ATOM 912 C CA . GLU A 1 112 ? -7.949 -0.017 -10.234 1 98.88 112 GLU A CA 1
ATOM 913 C C . GLU A 1 112 ? -7.109 -1.222 -10.656 1 98.88 112 GLU A C 1
ATOM 915 O O . GLU A 1 112 ? -7.605 -2.135 -11.312 1 98.88 112 GLU A O 1
ATOM 920 N N . ILE A 1 113 ? -5.859 -1.255 -10.227 1 98.88 113 ILE A N 1
ATOM 921 C CA . ILE A 1 113 ? -4.934 -2.312 -10.617 1 98.88 113 ILE A CA 1
ATOM 922 C C . ILE A 1 113 ? -5.262 -3.594 -9.852 1 98.88 113 ILE A C 1
ATOM 924 O O . ILE A 1 113 ? -5.379 -4.668 -10.453 1 98.88 113 ILE A O 1
ATOM 928 N N . ALA A 1 114 ? -5.504 -3.512 -8.547 1 98.81 114 ALA A N 1
ATOM 929 C CA . ALA A 1 114 ? -5.676 -4.672 -7.68 1 98.81 114 ALA A CA 1
ATOM 930 C C . ALA A 1 114 ? -6.949 -5.438 -8.031 1 98.81 114 ALA A C 1
ATOM 932 O O . ALA A 1 114 ? -6.984 -6.668 -7.953 1 98.81 114 ALA A O 1
ATOM 933 N N . LEU A 1 115 ? -7.941 -4.656 -8.391 1 98.31 115 LEU A N 1
ATOM 934 C CA . LEU A 1 115 ? -9.242 -5.281 -8.609 1 98.31 115 LEU A CA 1
ATOM 935 C C . LEU A 1 115 ? -9.508 -5.465 -10.102 1 98.31 115 LEU A C 1
ATOM 937 O O . LEU A 1 115 ? -10.469 -6.145 -10.484 1 98.31 115 LEU A O 1
ATOM 941 N N . ASP A 1 116 ? -8.633 -4.93 -10.914 1 97.75 116 ASP A N 1
ATOM 942 C CA . ASP A 1 116 ? -8.773 -5.004 -12.359 1 97.75 116 ASP A CA 1
ATOM 943 C C . ASP A 1 116 ? -10.148 -4.496 -12.805 1 97.75 116 ASP A C 1
ATOM 945 O O . ASP A 1 116 ? -10.859 -5.184 -13.547 1 97.75 116 ASP A O 1
ATOM 949 N N . LYS A 1 117 ? -10.547 -3.436 -12.281 1 98 117 LYS A N 1
ATOM 950 C CA . LYS A 1 117 ? -11.758 -2.693 -12.609 1 98 117 LYS A CA 1
ATOM 951 C C . LYS A 1 117 ? -11.586 -1.205 -12.32 1 98 117 LYS A C 1
ATOM 953 O O . LYS A 1 117 ? -10.523 -0.771 -11.875 1 98 117 LYS A O 1
ATOM 958 N N . GLU A 1 118 ? -12.719 -0.458 -12.633 1 98 118 GLU A N 1
ATOM 959 C CA . GLU A 1 118 ? -12.664 0.969 -12.336 1 98 118 GLU A CA 1
ATOM 960 C C . GLU A 1 118 ? -12.289 1.208 -10.875 1 98 118 GLU A C 1
ATOM 962 O O . GLU A 1 118 ? -12.797 0.53 -9.977 1 98 118 GLU A O 1
ATOM 967 N N . GLY A 1 119 ? -11.328 2.129 -10.719 1 98.25 119 GLY A N 1
ATOM 968 C CA . GLY A 1 119 ? -10.844 2.414 -9.375 1 98.25 119 GLY A CA 1
ATOM 969 C C . GLY A 1 119 ? -11.93 2.926 -8.445 1 98.25 119 GLY A C 1
ATOM 970 O O . GLY A 1 119 ? -12.93 3.48 -8.898 1 98.25 119 GLY A O 1
ATOM 971 N N . VAL A 1 120 ? -11.695 2.766 -7.215 1 98.25 120 VAL A N 1
ATOM 972 C CA . VAL A 1 120 ? -12.625 3.234 -6.191 1 98.25 120 VAL A CA 1
ATOM 973 C C . VAL A 1 120 ? -12.391 4.719 -5.922 1 98.25 120 VAL A C 1
ATOM 975 O O . VAL A 1 120 ? -11.266 5.141 -5.664 1 98.25 120 VAL A O 1
ATOM 978 N N . SER A 1 121 ? -13.461 5.457 -5.926 1 98.06 121 SER A N 1
ATOM 979 C CA . SER A 1 121 ? -13.414 6.875 -5.586 1 98.06 121 SER A CA 1
ATOM 980 C C . SER A 1 121 ? -13.875 7.117 -4.152 1 98.06 121 SER A C 1
ATOM 982 O O . SER A 1 121 ? -14.977 6.715 -3.771 1 98.06 121 SER A O 1
ATOM 984 N N . LEU A 1 122 ? -12.93 7.719 -3.451 1 97.56 122 LEU A N 1
ATOM 985 C CA . LEU A 1 122 ? -13.297 8.086 -2.088 1 97.56 122 LEU A CA 1
ATOM 986 C C . LEU A 1 122 ? -13.977 9.453 -2.059 1 97.56 122 LEU A C 1
ATOM 988 O O . LEU A 1 122 ? -13.594 10.352 -2.811 1 97.56 122 LEU A O 1
ATOM 992 N N . GLU A 1 123 ? -14.992 9.531 -1.185 1 91.19 123 GLU A N 1
ATOM 993 C CA . GLU A 1 123 ? -15.68 10.805 -0.966 1 91.19 123 GLU A CA 1
ATOM 994 C C . GLU A 1 123 ? -15.617 11.219 0.501 1 91.19 123 GLU A C 1
ATOM 996 O O . GLU A 1 123 ? -15.883 10.406 1.392 1 91.19 123 GLU A O 1
ATOM 1001 N N . PHE A 1 124 ? -15.031 12.367 0.628 1 85.25 124 PHE A N 1
ATOM 1002 C CA . PHE A 1 124 ? -14.984 12.914 1.979 1 85.25 124 PHE A CA 1
ATOM 1003 C C . PHE A 1 124 ? -15.828 14.18 2.082 1 85.25 124 PHE A C 1
ATOM 1005 O O . PHE A 1 124 ? -16.031 14.875 1.085 1 85.25 124 PHE A O 1
ATOM 1012 N N . MET B 1 1 ? 3.83 -24.438 -23.203 1 88.06 1 MET B N 1
ATOM 1013 C CA . MET B 1 1 ? 2.971 -24.812 -22.078 1 88.06 1 MET B CA 1
ATOM 1014 C C . MET B 1 1 ? 1.578 -24.219 -22.234 1 88.06 1 MET B C 1
ATOM 1016 O O . MET B 1 1 ? 1.439 -23.016 -22.484 1 88.06 1 MET B O 1
ATOM 1020 N N . GLU B 1 2 ? 0.565 -25.016 -22.328 1 95 2 GLU B N 1
ATOM 1021 C CA . GLU B 1 2 ? -0.819 -24.562 -22.391 1 95 2 GLU B CA 1
ATOM 1022 C C . GLU B 1 2 ? -1.416 -24.391 -21 1 95 2 GLU B C 1
ATOM 1024 O O . GLU B 1 2 ? -1.444 -25.344 -20.219 1 95 2 GLU B O 1
ATOM 1029 N N . ILE B 1 3 ? -1.854 -23.109 -20.703 1 97.62 3 ILE B N 1
ATOM 1030 C CA . ILE B 1 3 ? -2.324 -22.859 -19.344 1 97.62 3 ILE B CA 1
ATOM 1031 C C . ILE B 1 3 ? -3.619 -22.047 -19.391 1 97.62 3 ILE B C 1
ATOM 1033 O O . ILE B 1 3 ? -3.877 -21.328 -20.359 1 97.62 3 ILE B O 1
ATOM 1037 N N . VAL B 1 4 ? -4.461 -22.297 -18.359 1 97.94 4 VAL B N 1
ATOM 1038 C CA . VAL B 1 4 ? -5.66 -21.5 -18.094 1 97.94 4 VAL B CA 1
ATOM 1039 C C . VAL B 1 4 ? -5.512 -20.75 -16.781 1 97.94 4 VAL B C 1
ATOM 1041 O O . VAL B 1 4 ? -5.328 -21.375 -15.727 1 97.94 4 VAL B O 1
ATOM 1044 N N . ARG B 1 5 ? -5.617 -19.453 -16.859 1 98.56 5 ARG B N 1
ATOM 1045 C CA . ARG B 1 5 ? -5.359 -18.641 -15.68 1 98.56 5 ARG B CA 1
ATOM 1046 C C . ARG B 1 5 ? -6.656 -18.125 -15.078 1 98.56 5 ARG B C 1
ATOM 1048 O O . ARG B 1 5 ? -7.551 -17.672 -15.797 1 98.56 5 ARG B O 1
ATOM 1055 N N . GLN B 1 6 ? -6.676 -18.188 -13.766 1 98.38 6 GLN B N 1
ATOM 1056 C CA . GLN B 1 6 ? -7.672 -17.406 -13.047 1 98.38 6 GLN B CA 1
ATOM 1057 C C . GLN B 1 6 ? -7.184 -15.977 -12.805 1 98.38 6 GLN B C 1
ATOM 1059 O O . GLN B 1 6 ? -6.008 -15.672 -13.023 1 98.38 6 GLN B O 1
ATOM 1064 N N . LYS B 1 7 ? -8.117 -15.188 -12.391 1 98.19 7 LYS B N 1
ATOM 1065 C CA . LYS B 1 7 ? -7.762 -13.797 -12.125 1 98.19 7 LYS B CA 1
ATOM 1066 C C . LYS B 1 7 ? -6.68 -13.695 -11.055 1 98.19 7 LYS B C 1
ATOM 1068 O O . LYS B 1 7 ? -6.711 -14.43 -10.062 1 98.19 7 LYS B O 1
ATOM 1073 N N . GLU B 1 8 ? -5.676 -12.828 -11.281 1 98.88 8 GLU B N 1
ATOM 1074 C CA . GLU B 1 8 ? -4.684 -12.539 -10.25 1 98.88 8 GLU B CA 1
ATOM 1075 C C . GLU B 1 8 ? -5.344 -11.984 -8.992 1 98.88 8 GLU B C 1
ATOM 1077 O O . GLU B 1 8 ? -6.406 -11.359 -9.062 1 98.88 8 GLU B O 1
ATOM 1082 N N . PHE B 1 9 ? -4.727 -12.211 -7.902 1 98.88 9 PHE B N 1
ATOM 1083 C CA . PHE B 1 9 ? -5.242 -11.758 -6.617 1 98.88 9 PHE B CA 1
ATOM 1084 C C . PHE B 1 9 ? -4.176 -10.992 -5.844 1 98.88 9 PHE B C 1
ATOM 1086 O O . PHE B 1 9 ? -3.121 -11.539 -5.52 1 98.88 9 PHE B O 1
ATOM 1093 N N . VAL B 1 10 ? -4.438 -9.703 -5.617 1 98.94 10 VAL B N 1
ATOM 1094 C CA . VAL B 1 10 ? -3.537 -8.906 -4.785 1 98.94 10 VAL B CA 1
ATOM 1095 C C . VAL B 1 10 ? -3.871 -9.117 -3.311 1 98.94 10 VAL B C 1
ATOM 1097 O O . VAL B 1 10 ? -4.824 -8.531 -2.791 1 98.94 10 VAL B O 1
ATOM 1100 N N . ASN B 1 11 ? -3.074 -9.906 -2.701 1 98.81 11 ASN B N 1
ATOM 1101 C CA . ASN B 1 11 ? -3.303 -10.195 -1.29 1 98.81 11 ASN B CA 1
ATOM 1102 C C . ASN B 1 11 ? -2.924 -9.008 -0.407 1 98.81 11 ASN B C 1
ATOM 1104 O O . ASN B 1 11 ? -3.699 -8.602 0.458 1 98.81 11 ASN B O 1
ATOM 1108 N N . GLN B 1 12 ? -1.73 -8.586 -0.636 1 98.88 12 GLN B N 1
ATOM 1109 C CA . GLN B 1 12 ? -1.179 -7.469 0.116 1 98.88 12 GLN B CA 1
ATOM 1110 C C . GLN B 1 12 ? -0.243 -6.629 -0.751 1 98.88 12 GLN B C 1
ATOM 1112 O O . GLN B 1 12 ? 0.528 -7.172 -1.545 1 98.88 12 GLN B O 1
ATOM 1117 N N . TYR B 1 13 ? -0.276 -5.344 -0.588 1 98.94 13 TYR B N 1
ATOM 1118 C CA . TYR B 1 13 ? 0.689 -4.391 -1.126 1 98.94 13 TYR B CA 1
ATOM 1119 C C . TYR B 1 13 ? 0.905 -3.23 -0.161 1 98.94 13 TYR B C 1
ATOM 1121 O O . TYR B 1 13 ? -0.005 -2.43 0.07 1 98.94 13 TYR B O 1
ATOM 1129 N N . HIS B 1 14 ? 2.141 -3.084 0.365 1 98.94 14 HIS B N 1
ATOM 1130 C CA . HIS B 1 14 ? 2.447 -2.098 1.396 1 98.94 14 HIS B CA 1
ATOM 1131 C C . HIS B 1 14 ? 3.564 -1.163 0.949 1 98.94 14 HIS B C 1
ATOM 1133 O O . HIS B 1 14 ? 4.625 -1.618 0.51 1 98.94 14 HIS B O 1
ATOM 1139 N N . TYR B 1 15 ? 3.295 0.038 0.994 1 98.94 15 TYR B N 1
ATOM 1140 C CA . TYR B 1 15 ? 4.305 1.085 0.888 1 98.94 15 TYR B CA 1
ATOM 1141 C C . TYR B 1 15 ? 4.625 1.676 2.256 1 98.94 15 TYR B C 1
ATOM 1143 O O . TYR B 1 15 ? 3.725 2.133 2.967 1 98.94 15 TYR B O 1
ATOM 1151 N N . ASP B 1 16 ? 5.871 1.741 2.619 1 98.88 16 ASP B N 1
ATOM 1152 C CA . ASP B 1 16 ? 6.348 2.377 3.846 1 98.88 16 ASP B CA 1
ATOM 1153 C C . ASP B 1 16 ? 7.539 3.287 3.564 1 98.88 16 ASP B C 1
ATOM 1155 O O . ASP B 1 16 ? 8.508 2.873 2.922 1 98.88 16 ASP B O 1
ATOM 1159 N N . ALA B 1 17 ? 7.441 4.492 4.074 1 98.38 17 ALA B N 1
ATOM 1160 C CA . ALA B 1 17 ? 8.648 5.312 4.062 1 98.38 17 ALA B CA 1
ATOM 1161 C C . ALA B 1 17 ? 9.758 4.664 4.883 1 98.38 17 ALA B C 1
ATOM 1163 O O . ALA B 1 17 ? 9.492 4.02 5.898 1 98.38 17 ALA B O 1
ATOM 1164 N N . ARG B 1 18 ? 11.016 4.898 4.387 1 96.75 18 ARG B N 1
ATOM 1165 C CA . ARG B 1 18 ? 12.133 4.309 5.113 1 96.75 18 ARG B CA 1
ATOM 1166 C C . ARG B 1 18 ? 12.25 4.902 6.516 1 96.75 18 ARG B C 1
ATOM 1168 O O . ARG B 1 18 ? 12.078 6.109 6.699 1 96.75 18 ARG B O 1
ATOM 1175 N N . ASN B 1 19 ? 12.398 4.055 7.453 1 94.75 19 ASN B N 1
ATOM 1176 C CA . ASN B 1 19 ? 12.633 4.441 8.836 1 94.75 19 ASN B CA 1
ATOM 1177 C C . ASN B 1 19 ? 14.008 3.982 9.32 1 94.75 19 ASN B C 1
ATOM 1179 O O . ASN B 1 19 ? 14.141 2.896 9.883 1 94.75 19 ASN B O 1
ATOM 1183 N N . LEU B 1 20 ? 14.945 4.805 9.18 1 93.69 20 LEU B N 1
ATOM 1184 C CA . LEU B 1 20 ? 16.344 4.434 9.422 1 93.69 20 LEU B CA 1
ATOM 1185 C C . LEU B 1 20 ? 16.594 4.215 10.906 1 93.69 20 LEU B C 1
ATOM 1187 O O . LEU B 1 20 ? 17.375 3.35 11.289 1 93.69 20 LEU B O 1
ATOM 1191 N N . GLU B 1 21 ? 15.945 5.004 11.719 1 93.81 21 GLU B N 1
ATOM 1192 C CA . GLU B 1 21 ? 16.094 4.832 13.164 1 93.81 21 GLU B CA 1
ATOM 1193 C C . GLU B 1 21 ? 15.578 3.465 13.609 1 93.81 21 GLU B C 1
ATOM 1195 O O . GLU B 1 21 ? 16.219 2.793 14.422 1 93.81 21 GLU B O 1
ATOM 1200 N N . TRP B 1 22 ? 14.414 3.047 13.094 1 94 22 TRP B N 1
ATOM 1201 C CA . TRP B 1 22 ? 13.859 1.732 13.398 1 94 22 TRP B CA 1
ATOM 1202 C C . TRP B 1 22 ? 14.773 0.624 12.883 1 94 22 TRP B C 1
ATOM 1204 O O . TRP B 1 22 ? 14.961 -0.394 13.555 1 94 22 TRP B O 1
ATOM 1214 N N . GLU B 1 23 ? 15.328 0.836 11.672 1 94.44 23 GLU B N 1
ATOM 1215 C CA . GLU B 1 23 ? 16.188 -0.17 11.047 1 94.44 23 GLU B CA 1
ATOM 1216 C C . GLU B 1 23 ? 17.438 -0.405 11.875 1 94.44 23 GLU B C 1
ATOM 1218 O O . GLU B 1 23 ? 17.969 -1.52 11.914 1 94.44 23 GLU B O 1
ATOM 1223 N N . LYS B 1 24 ? 17.938 0.614 12.562 1 95.38 24 LYS B N 1
ATOM 1224 C CA . LYS B 1 24 ? 19.141 0.49 13.391 1 95.38 24 LYS B CA 1
ATOM 1225 C C . LYS B 1 24 ? 18.922 -0.501 14.531 1 95.38 24 LYS B C 1
ATOM 1227 O O . LYS B 1 24 ? 19.828 -1.251 14.891 1 95.38 24 LYS B O 1
ATOM 1232 N N . GLU B 1 25 ? 17.75 -0.541 14.984 1 95.56 25 GLU B N 1
ATOM 1233 C CA . GLU B 1 25 ? 17.438 -1.366 16.141 1 95.56 25 GLU B CA 1
ATOM 1234 C C . GLU B 1 25 ? 16.938 -2.742 15.734 1 95.56 25 GLU B C 1
ATOM 1236 O O . GLU B 1 25 ? 17.141 -3.727 16.453 1 95.56 25 GLU B O 1
ATOM 1241 N N . ASN B 1 26 ? 16.328 -2.838 14.516 1 95.12 26 ASN B N 1
ATOM 1242 C CA . ASN B 1 26 ? 15.617 -4.062 14.172 1 95.12 26 ASN B CA 1
ATOM 1243 C C . ASN B 1 26 ? 16.203 -4.723 12.922 1 95.12 26 ASN B C 1
ATOM 1245 O O . ASN B 1 26 ? 15.766 -5.805 12.531 1 95.12 26 ASN B O 1
ATOM 1249 N N . GLY B 1 27 ? 17.266 -4.137 12.398 1 95.19 27 GLY B N 1
ATOM 1250 C CA . GLY B 1 27 ? 17.844 -4.68 11.18 1 95.19 27 GLY B CA 1
ATOM 1251 C C . GLY B 1 27 ? 17.344 -4.012 9.922 1 95.19 27 GLY B C 1
ATOM 1252 O O . GLY B 1 27 ? 16.172 -3.629 9.852 1 95.19 27 GLY B O 1
ATOM 1253 N N . THR B 1 28 ? 18.172 -3.877 8.977 1 96.12 28 THR B N 1
ATOM 1254 C CA . THR B 1 28 ? 17.828 -3.279 7.691 1 96.12 28 THR B CA 1
ATOM 1255 C C . THR B 1 28 ? 17.156 -4.301 6.781 1 96.12 28 THR B C 1
ATOM 1257 O O . THR B 1 28 ? 17.672 -5.398 6.578 1 96.12 28 THR B O 1
ATOM 1260 N N . PRO B 1 29 ? 15.969 -3.977 6.305 1 96.62 29 PRO B N 1
ATOM 1261 C CA . PRO B 1 29 ? 15.344 -4.91 5.367 1 96.62 29 PRO B CA 1
ATOM 1262 C C . PRO B 1 29 ? 16.156 -5.105 4.094 1 96.62 29 PRO B C 1
ATOM 1264 O O . PRO B 1 29 ? 16.938 -4.227 3.715 1 96.62 29 PRO B O 1
ATOM 1267 N N . GLU B 1 30 ? 15.984 -6.285 3.455 1 97.31 30 GLU B N 1
ATOM 1268 C CA . GLU B 1 30 ? 16.703 -6.602 2.221 1 97.31 30 GLU B CA 1
ATOM 1269 C C . GLU B 1 30 ? 15.727 -6.895 1.082 1 97.31 30 GLU B C 1
ATOM 1271 O O . GLU B 1 30 ? 14.695 -7.543 1.289 1 97.31 30 GLU B O 1
ATOM 1276 N N . THR B 1 31 ? 16.156 -6.379 -0.049 1 97.81 31 THR B N 1
ATOM 1277 C CA . THR B 1 31 ? 15.344 -6.641 -1.229 1 97.81 31 THR B CA 1
ATOM 1278 C C . THR B 1 31 ? 15.281 -8.141 -1.522 1 97.81 31 THR B C 1
ATOM 1280 O O . THR B 1 31 ? 16.312 -8.82 -1.525 1 97.81 31 THR B O 1
ATOM 1283 N N . ASP B 1 32 ? 14.086 -8.633 -1.666 1 98 32 ASP B N 1
ATOM 1284 C CA . ASP B 1 32 ? 13.82 -10.031 -2 1 98 32 ASP B CA 1
ATOM 1285 C C . ASP B 1 32 ? 12.508 -10.172 -2.76 1 98 32 ASP B C 1
ATOM 1287 O O . ASP B 1 32 ? 11.492 -9.594 -2.369 1 98 32 ASP B O 1
ATOM 1291 N N . VAL B 1 33 ? 12.547 -10.797 -3.904 1 98.25 33 VAL B N 1
ATOM 1292 C CA . VAL B 1 33 ? 11.383 -11.117 -4.715 1 98.25 33 VAL B CA 1
ATOM 1293 C C . VAL B 1 33 ? 11.375 -12.609 -5.039 1 98.25 33 VAL B C 1
ATOM 1295 O O . VAL B 1 33 ? 12.273 -13.109 -5.727 1 98.25 33 VAL B O 1
ATOM 1298 N N . GLU B 1 34 ? 10.367 -13.273 -4.566 1 98.25 34 GLU B N 1
ATOM 1299 C CA . GLU B 1 34 ? 10.352 -14.727 -4.695 1 98.25 34 GLU B CA 1
ATOM 1300 C C . GLU B 1 34 ? 9 -15.219 -5.211 1 98.25 34 GLU B C 1
ATOM 1302 O O . GLU B 1 34 ? 7.953 -14.773 -4.742 1 98.25 34 GLU B O 1
ATOM 1307 N N . VAL B 1 35 ? 9.023 -16.125 -6.129 1 98.44 35 VAL B N 1
ATOM 1308 C CA . VAL B 1 35 ? 7.82 -16.781 -6.613 1 98.44 35 VAL B CA 1
ATOM 1309 C C . VAL B 1 35 ? 7.84 -18.25 -6.184 1 98.44 35 VAL B C 1
ATOM 1311 O O . VAL B 1 35 ? 8.836 -18.953 -6.371 1 98.44 35 VAL B O 1
ATOM 1314 N N . THR B 1 36 ? 6.844 -18.672 -5.586 1 98.5 36 THR B N 1
ATOM 1315 C CA . THR B 1 36 ? 6.672 -20.078 -5.211 1 98.5 36 THR B CA 1
ATOM 1316 C C . THR B 1 36 ? 5.379 -20.641 -5.793 1 98.5 36 THR B C 1
ATOM 1318 O O . THR B 1 36 ? 4.508 -19.875 -6.227 1 98.5 36 THR B O 1
ATOM 1321 N N . PHE B 1 37 ? 5.352 -21.938 -5.812 1 98.56 37 PHE B N 1
ATOM 1322 C CA . PHE B 1 37 ? 4.18 -22.609 -6.359 1 98.56 37 PHE B CA 1
ATOM 1323 C C . PHE B 1 37 ? 3.639 -23.641 -5.379 1 98.56 37 PHE B C 1
ATOM 1325 O O . PHE B 1 37 ? 4.41 -24.359 -4.734 1 98.56 37 PHE B O 1
ATOM 1332 N N . GLN B 1 38 ? 2.395 -23.578 -5.277 1 98.12 38 GLN B N 1
ATOM 1333 C CA . GLN B 1 38 ? 1.708 -24.578 -4.461 1 98.12 38 GLN B CA 1
ATOM 1334 C C . GLN B 1 38 ? 0.856 -25.5 -5.328 1 98.12 38 GLN B C 1
ATOM 1336 O O . GLN B 1 38 ? 0.034 -25.031 -6.121 1 98.12 38 GLN B O 1
ATOM 1341 N N . LEU B 1 39 ? 1.042 -26.781 -5.121 1 97.94 39 LEU B N 1
ATOM 1342 C CA . LEU B 1 39 ? 0.211 -27.75 -5.832 1 97.94 39 LEU B CA 1
ATOM 1343 C C . LEU B 1 39 ? -1.165 -27.859 -5.188 1 97.94 39 LEU B C 1
ATOM 1345 O O . LEU B 1 39 ? -1.272 -28.062 -3.977 1 97.94 39 LEU B O 1
ATOM 1349 N N . VAL B 1 40 ? -2.166 -27.719 -5.996 1 97.81 40 VAL B N 1
ATOM 1350 C CA . VAL B 1 40 ? -3.527 -27.75 -5.473 1 97.81 40 VAL B CA 1
ATOM 1351 C C . VAL B 1 40 ? -4.199 -29.062 -5.852 1 97.81 40 VAL B C 1
ATOM 1353 O O . VAL B 1 40 ? -4.836 -29.703 -5.012 1 97.81 40 VAL B O 1
ATOM 1356 N N . GLU B 1 41 ? -4.09 -29.422 -7.148 1 97.19 41 GLU B N 1
ATOM 1357 C CA . GLU B 1 41 ? -4.793 -30.594 -7.641 1 97.19 41 GLU B CA 1
ATOM 1358 C C . GLU B 1 41 ? -4.082 -31.203 -8.844 1 97.19 41 GLU B C 1
ATOM 1360 O O . GLU B 1 41 ? -3.582 -30.484 -9.703 1 97.19 41 GLU B O 1
ATOM 1365 N N . LYS B 1 42 ? -4.062 -32.594 -8.859 1 96.69 42 LYS B N 1
ATOM 1366 C CA . LYS B 1 42 ? -3.668 -33.375 -10.031 1 96.69 42 LYS B CA 1
ATOM 1367 C C . LYS B 1 42 ? -4.832 -34.188 -10.555 1 96.69 42 LYS B C 1
ATOM 1369 O O . LYS B 1 42 ? -5.348 -35.062 -9.852 1 96.69 42 LYS B O 1
ATOM 1374 N N . ASN B 1 43 ? -5.246 -33.812 -11.766 1 97.25 43 ASN B N 1
ATOM 1375 C CA . ASN B 1 43 ? -6.312 -34.594 -12.383 1 97.25 43 ASN B CA 1
ATOM 1376 C C . ASN B 1 43 ? -5.762 -35.594 -13.406 1 97.25 43 ASN B C 1
ATOM 1378 O O . ASN B 1 43 ? -5.547 -35.219 -14.57 1 97.25 43 ASN B O 1
ATOM 1382 N N . GLU B 1 44 ? -5.566 -36.781 -13.094 1 96.56 44 GLU B N 1
ATOM 1383 C CA . GLU B 1 44 ? -4.949 -37.812 -13.938 1 96.56 44 GLU B CA 1
ATOM 1384 C C . GLU B 1 44 ? -5.832 -38.125 -15.141 1 96.56 44 GLU B C 1
ATOM 1386 O O . GLU B 1 44 ? -5.328 -38.375 -16.234 1 96.56 44 GLU B O 1
ATOM 1391 N N . GLU B 1 45 ? -7.074 -38.156 -14.891 1 97.31 45 GLU B N 1
ATOM 1392 C CA . GLU B 1 45 ? -8.016 -38.469 -15.969 1 97.31 45 GLU B CA 1
ATOM 1393 C C . GLU B 1 45 ? -7.934 -37.438 -17.078 1 97.31 45 GLU B C 1
ATOM 1395 O O . GLU B 1 45 ? -7.934 -37.781 -18.266 1 97.31 45 GLU B O 1
ATOM 1400 N N . LEU B 1 46 ? -7.859 -36.219 -16.719 1 96.56 46 LEU B N 1
ATOM 1401 C CA . LEU B 1 46 ? -7.824 -35.125 -17.703 1 96.56 46 LEU B CA 1
ATOM 1402 C C . LEU B 1 46 ? -6.387 -34.75 -18.047 1 96.56 46 LEU B C 1
ATOM 1404 O O . LEU B 1 46 ? -6.148 -33.906 -18.922 1 96.56 46 LEU B O 1
ATOM 1408 N N . ASN B 1 47 ? -5.398 -35.375 -17.375 1 97.44 47 ASN B N 1
ATOM 1409 C CA . ASN B 1 47 ? -3.982 -35.062 -17.531 1 97.44 47 ASN B CA 1
ATOM 1410 C C . ASN B 1 47 ? -3.707 -33.562 -17.328 1 97.44 47 ASN B C 1
ATOM 1412 O O . ASN B 1 47 ? -3.1 -32.938 -18.172 1 97.44 47 ASN B O 1
ATOM 1416 N N . GLU B 1 48 ? -4.125 -32.969 -16.203 1 98.19 48 GLU B N 1
ATOM 1417 C CA . GLU B 1 48 ? -4.004 -31.562 -15.883 1 98.19 48 GLU B CA 1
ATOM 1418 C C . GLU B 1 48 ? -3.506 -31.359 -14.453 1 98.19 48 GLU B C 1
ATOM 1420 O O . GLU B 1 48 ? -3.799 -32.156 -13.57 1 98.19 48 GLU B O 1
ATOM 1425 N N . THR B 1 49 ? -2.75 -30.312 -14.234 1 98.44 49 THR B N 1
ATOM 1426 C CA . THR B 1 49 ? -2.307 -29.922 -12.906 1 98.44 49 THR B CA 1
ATOM 1427 C C . THR B 1 49 ? -2.74 -28.484 -12.594 1 98.44 49 THR B C 1
ATOM 1429 O O . THR B 1 49 ? -2.602 -27.594 -13.43 1 98.44 49 THR B O 1
ATOM 1432 N N . THR B 1 50 ? -3.338 -28.281 -11.391 1 98.5 50 THR B N 1
ATOM 1433 C CA . THR B 1 50 ? -3.67 -26.953 -10.906 1 98.5 50 THR B CA 1
ATOM 1434 C C . THR B 1 50 ? -2.67 -26.5 -9.844 1 98.5 50 THR B C 1
ATOM 1436 O O . THR B 1 50 ? -2.398 -27.234 -8.883 1 98.5 50 THR B O 1
ATOM 1439 N N . VAL B 1 51 ? -2.105 -25.328 -10.094 1 98.56 51 VAL B N 1
ATOM 1440 C CA . VAL B 1 51 ? -1.153 -24.766 -9.133 1 98.56 51 VAL B CA 1
ATOM 1441 C C . VAL B 1 51 ? -1.566 -23.344 -8.758 1 98.56 51 VAL B C 1
ATOM 1443 O O . VAL B 1 51 ? -2.344 -22.703 -9.477 1 98.56 51 VAL B O 1
ATOM 1446 N N . VAL B 1 52 ? -1.101 -22.875 -7.559 1 98.81 52 VAL B N 1
ATOM 1447 C CA . VAL B 1 52 ? -1.173 -21.469 -7.18 1 98.81 52 VAL B CA 1
ATOM 1448 C C . VAL B 1 52 ? 0.229 -20.875 -7.18 1 98.81 52 VAL B C 1
ATOM 1450 O O . VAL B 1 52 ? 1.123 -21.359 -6.484 1 98.81 52 VAL B O 1
ATOM 1453 N N . ALA B 1 53 ? 0.406 -19.906 -8.047 1 98.88 53 ALA B N 1
ATOM 1454 C CA . ALA B 1 53 ? 1.623 -19.094 -7.984 1 98.88 53 ALA B CA 1
ATOM 1455 C C . ALA B 1 53 ? 1.504 -18 -6.926 1 98.88 53 ALA B C 1
ATOM 1457 O O . ALA B 1 53 ? 0.486 -17.312 -6.852 1 98.88 53 ALA B O 1
ATOM 1458 N N . VAL B 1 54 ? 2.506 -17.875 -6.094 1 98.94 54 VAL B N 1
ATOM 1459 C CA . VAL B 1 54 ? 2.543 -16.859 -5.051 1 98.94 54 VAL B CA 1
ATOM 1460 C C . VAL B 1 54 ? 3.814 -16.016 -5.188 1 98.94 54 VAL B C 1
ATOM 1462 O O . VAL B 1 54 ? 4.926 -16.547 -5.105 1 98.94 54 VAL B O 1
ATOM 1465 N N . LEU B 1 55 ? 3.668 -14.797 -5.457 1 98.94 55 LEU B N 1
ATOM 1466 C CA . LEU B 1 55 ? 4.777 -13.844 -5.469 1 98.94 55 LEU B CA 1
ATOM 1467 C C . LEU B 1 55 ? 4.871 -13.102 -4.145 1 98.94 55 LEU B C 1
ATOM 1469 O O . LEU B 1 55 ? 3.945 -12.375 -3.77 1 98.94 55 LEU B O 1
ATOM 1473 N N . GLN B 1 56 ? 5.918 -13.312 -3.459 1 98.88 56 GLN B N 1
ATOM 1474 C CA . GLN B 1 56 ? 6.238 -12.531 -2.271 1 98.88 56 GLN B CA 1
ATOM 1475 C C . GLN B 1 56 ? 7.398 -11.578 -2.537 1 98.88 56 GLN B C 1
ATOM 1477 O O . GLN B 1 56 ? 8.375 -11.945 -3.191 1 98.88 56 GLN B O 1
ATOM 1482 N N . PHE B 1 57 ? 7.238 -10.359 -1.94 1 98.88 57 PHE B N 1
ATOM 1483 C CA . PHE B 1 57 ? 8.297 -9.422 -2.289 1 98.88 57 PHE B CA 1
ATOM 1484 C C . PHE B 1 57 ? 8.57 -8.469 -1.133 1 98.88 57 PHE B C 1
ATOM 1486 O O . PHE B 1 57 ? 7.684 -8.18 -0.331 1 98.88 57 PHE B O 1
ATOM 1493 N N . MET B 1 58 ? 9.75 -8.031 -1.004 1 98.81 58 MET B N 1
ATOM 1494 C CA . MET B 1 58 ? 10.289 -6.898 -0.263 1 98.81 58 MET B CA 1
ATOM 1495 C C . MET B 1 58 ? 11.281 -6.117 -1.114 1 98.81 58 MET B C 1
ATOM 1497 O O . MET B 1 58 ? 12.32 -6.652 -1.506 1 98.81 58 MET B O 1
ATOM 1501 N N . ILE B 1 59 ? 10.945 -4.973 -1.463 1 98.62 59 ILE B N 1
ATOM 1502 C CA . ILE B 1 59 ? 11.797 -4.125 -2.291 1 98.62 59 ILE B CA 1
ATOM 1503 C C . ILE B 1 59 ? 12.234 -2.898 -1.493 1 98.62 59 ILE B C 1
ATOM 1505 O O . ILE B 1 59 ? 11.398 -2.086 -1.084 1 98.62 59 ILE B O 1
ATOM 1509 N N . VAL B 1 60 ? 13.508 -2.768 -1.326 1 98.25 60 VAL B N 1
ATOM 1510 C CA . VAL B 1 60 ? 14.062 -1.693 -0.513 1 98.25 60 VAL B CA 1
ATOM 1511 C C . VAL B 1 60 ? 14.727 -0.651 -1.413 1 98.25 60 VAL B C 1
ATOM 1513 O O . VAL B 1 60 ? 15.57 -0.987 -2.246 1 98.25 60 VAL B O 1
ATOM 1516 N N . ARG B 1 61 ? 14.336 0.559 -1.274 1 97.25 61 ARG B N 1
ATOM 1517 C CA . ARG B 1 61 ? 14.938 1.701 -1.951 1 97.25 61 ARG B CA 1
ATOM 1518 C C . ARG B 1 61 ? 15.383 2.762 -0.947 1 97.25 61 ARG B C 1
ATOM 1520 O O . ARG B 1 61 ? 15.305 2.547 0.264 1 97.25 61 ARG B O 1
ATOM 1527 N N . ASP B 1 62 ? 15.906 3.859 -1.442 1 96 62 ASP B N 1
ATOM 1528 C CA . ASP B 1 62 ? 16.453 4.883 -0.563 1 96 62 ASP B CA 1
ATOM 1529 C C . ASP B 1 62 ? 15.367 5.512 0.303 1 96 62 ASP B C 1
ATOM 1531 O O . ASP B 1 62 ? 15.586 5.77 1.49 1 96 62 ASP B O 1
ATOM 1535 N N . GLU B 1 63 ? 14.164 5.66 -0.254 1 96.88 63 GLU B N 1
ATOM 1536 C CA . GLU B 1 63 ? 13.156 6.473 0.42 1 96.88 63 GLU B CA 1
ATOM 1537 C C . GLU B 1 63 ? 12 5.609 0.934 1 96.88 63 GLU B C 1
ATOM 1539 O O . GLU B 1 63 ? 11.172 6.078 1.712 1 96.88 63 GLU B O 1
ATOM 1544 N N . PHE B 1 64 ? 11.953 4.355 0.484 1 98.44 64 PHE B N 1
ATOM 1545 C CA . PHE B 1 64 ? 10.773 3.57 0.832 1 98.44 64 PHE B CA 1
ATOM 1546 C C . PHE B 1 64 ? 11.086 2.08 0.802 1 98.44 64 PHE B C 1
ATOM 1548 O O . PHE B 1 64 ? 12.125 1.668 0.279 1 98.44 64 PHE B O 1
ATOM 1555 N N . VAL B 1 65 ? 10.258 1.304 1.401 1 98.62 65 VAL B N 1
ATOM 1556 C CA . VAL B 1 65 ? 10.211 -0.153 1.318 1 98.62 65 VAL B CA 1
ATOM 1557 C C . VAL B 1 65 ? 8.844 -0.601 0.813 1 98.62 65 VAL B C 1
ATOM 1559 O O . VAL B 1 65 ? 7.809 -0.139 1.307 1 98.62 65 VAL B O 1
ATOM 1562 N N . LEU B 1 66 ? 8.797 -1.42 -0.228 1 98.88 66 LEU B N 1
ATOM 1563 C CA . LEU B 1 66 ? 7.582 -2.064 -0.72 1 98.88 66 LEU B CA 1
ATOM 1564 C C . LEU B 1 66 ? 7.543 -3.533 -0.31 1 98.88 66 LEU B C 1
ATOM 1566 O O . LEU B 1 66 ? 8.562 -4.227 -0.371 1 98.88 66 LEU B O 1
ATOM 1570 N N . SER B 1 67 ? 6.414 -3.973 0.159 1 98.88 67 SER B N 1
ATOM 1571 C CA . SER B 1 67 ? 6.27 -5.383 0.512 1 98.88 67 SER B CA 1
ATOM 1572 C C . SER B 1 67 ? 4.855 -5.879 0.244 1 98.88 67 SER B C 1
ATOM 1574 O O . SER B 1 67 ? 3.92 -5.082 0.136 1 98.88 67 SER B O 1
ATOM 1576 N N . GLY B 1 68 ? 4.719 -7.184 0.097 1 98.88 68 GLY B N 1
ATOM 1577 C CA . GLY B 1 68 ? 3.385 -7.719 -0.119 1 98.88 68 GLY B CA 1
ATOM 1578 C C . GLY B 1 68 ? 3.389 -9.109 -0.722 1 98.88 68 GLY B C 1
ATOM 1579 O O . GLY B 1 68 ? 4.402 -9.812 -0.674 1 98.88 68 GLY B O 1
ATOM 1580 N N . VAL B 1 69 ? 2.229 -9.508 -1.095 1 98.94 69 VAL B N 1
ATOM 1581 C CA . VAL B 1 69 ? 1.99 -10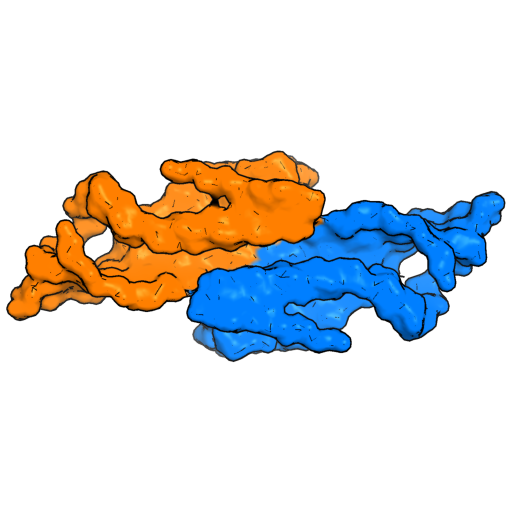.844 -1.635 1 98.94 69 VAL B CA 1
ATOM 1582 C C . VAL B 1 69 ? 0.944 -10.773 -2.744 1 98.94 69 VAL B C 1
ATOM 1584 O O . VAL B 1 69 ? -0.077 -10.094 -2.602 1 98.94 69 VAL B O 1
ATOM 1587 N N . LEU B 1 70 ? 1.207 -11.352 -3.855 1 98.94 70 LEU B N 1
ATOM 1588 C CA . LEU B 1 70 ? 0.269 -11.562 -4.953 1 98.94 70 LEU B CA 1
ATOM 1589 C C . LEU B 1 70 ? 0.134 -13.047 -5.281 1 98.94 70 LEU B C 1
ATOM 1591 O O . LEU B 1 70 ? 1.089 -13.812 -5.125 1 98.94 70 LEU B O 1
ATOM 1595 N N . SER B 1 71 ? -1.041 -13.453 -5.781 1 98.94 71 SER B N 1
ATOM 1596 C CA . SER B 1 71 ? -1.225 -14.867 -6.113 1 98.94 71 SER B CA 1
ATOM 1597 C C . SER B 1 71 ? -2.111 -15.031 -7.34 1 98.94 71 SER B C 1
ATOM 1599 O O . SER B 1 71 ? -2.814 -14.102 -7.738 1 98.94 71 SER B O 1
ATOM 1601 N N . GLN B 1 72 ? -1.986 -16.188 -7.945 1 98.94 72 GLN B N 1
ATOM 1602 C CA . GLN B 1 72 ? -2.805 -16.547 -9.102 1 98.94 72 GLN B CA 1
ATOM 1603 C C . GLN B 1 72 ? -2.916 -18.062 -9.25 1 98.94 72 GLN B C 1
ATOM 1605 O O . GLN B 1 72 ? -1.91 -18.766 -9.18 1 98.94 72 GLN B O 1
ATOM 1610 N N . MET B 1 73 ? -4.129 -18.531 -9.391 1 98.81 73 MET B N 1
ATOM 1611 C CA . MET B 1 73 ? -4.352 -19.938 -9.695 1 98.81 73 MET B CA 1
ATOM 1612 C C . MET B 1 73 ? -4.234 -20.188 -11.195 1 98.81 73 MET B C 1
ATOM 1614 O O . MET B 1 73 ? -4.785 -19.438 -12.008 1 98.81 73 MET B O 1
ATOM 1618 N N . VAL B 1 74 ? -3.508 -21.266 -11.531 1 98.69 74 VAL B N 1
ATOM 1619 C CA . VAL B 1 74 ? -3.26 -21.609 -12.93 1 98.69 74 VAL B CA 1
ATOM 1620 C C . VAL B 1 74 ? -3.48 -23.109 -13.133 1 98.69 74 VAL B C 1
ATOM 1622 O O . VAL B 1 74 ? -3.012 -23.922 -12.344 1 98.69 74 VAL B O 1
ATOM 1625 N N . LYS B 1 75 ? -4.234 -23.469 -14.109 1 98.5 75 LYS B N 1
ATOM 1626 C CA . LYS B 1 75 ? -4.371 -24.859 -14.555 1 98.5 75 LYS B CA 1
ATOM 1627 C C . LYS B 1 75 ? -3.449 -25.141 -15.742 1 98.5 75 LYS B C 1
ATOM 1629 O O . LYS B 1 75 ? -3.48 -24.438 -16.75 1 98.5 75 LYS B O 1
ATOM 1634 N N . ILE B 1 76 ? -2.615 -26.109 -15.562 1 98.12 76 ILE B N 1
ATOM 1635 C CA . ILE B 1 76 ? -1.688 -26.531 -16.609 1 98.12 76 ILE B CA 1
ATOM 1636 C C . ILE B 1 76 ? -2.252 -27.75 -17.328 1 98.12 76 ILE B C 1
ATOM 1638 O O . ILE B 1 76 ? -2.502 -28.781 -16.719 1 98.12 76 ILE B O 1
ATOM 1642 N N . LYS B 1 77 ? -2.395 -27.656 -18.672 1 97.62 77 LYS B N 1
ATOM 1643 C CA . LYS B 1 77 ? -2.99 -28.734 -19.453 1 97.62 77 LYS B CA 1
ATOM 1644 C C . LYS B 1 77 ? -1.928 -29.719 -19.922 1 97.62 77 LYS B C 1
ATOM 1646 O O . LYS B 1 77 ? -0.775 -29.344 -20.141 1 97.62 77 LYS B O 1
ATOM 1651 N N . ASP B 1 78 ? -2.406 -30.984 -20 1 96.62 78 ASP B N 1
ATOM 1652 C CA . ASP B 1 78 ? -1.644 -32.094 -20.562 1 96.62 78 ASP B CA 1
ATOM 1653 C C . ASP B 1 78 ? -0.292 -32.25 -19.859 1 96.62 78 ASP B C 1
ATOM 1655 O O . ASP B 1 78 ? 0.725 -32.469 -20.516 1 96.62 78 ASP B O 1
ATOM 1659 N N . ARG B 1 79 ? -0.304 -31.922 -18.641 1 96 79 ARG B N 1
ATOM 1660 C CA . ARG B 1 79 ? 0.927 -32.062 -17.875 1 96 79 ARG B CA 1
ATOM 1661 C C . ARG B 1 79 ? 0.625 -32.312 -16.406 1 96 79 ARG B C 1
ATOM 1663 O O . ARG B 1 79 ? -0.148 -31.594 -15.773 1 96 79 ARG B O 1
ATOM 1670 N N . LEU B 1 80 ? 1.143 -33.375 -15.945 1 97 80 LEU B N 1
ATOM 1671 C CA . LEU B 1 80 ? 1.094 -33.688 -14.516 1 97 80 LEU B CA 1
ATOM 1672 C C . LEU B 1 80 ? 2.393 -33.281 -13.828 1 97 80 LEU B C 1
ATOM 1674 O O . LEU B 1 80 ? 3.48 -33.656 -14.273 1 97 80 LEU B O 1
ATOM 1678 N N . VAL B 1 81 ? 2.256 -32.469 -12.883 1 96.75 81 VAL B N 1
ATOM 1679 C CA . VAL B 1 81 ? 3.402 -31.984 -12.125 1 96.75 81 VAL B CA 1
ATOM 1680 C C . VAL B 1 81 ? 3.369 -32.531 -10.711 1 96.75 81 VAL B C 1
ATOM 1682 O O . VAL B 1 81 ? 2.383 -32.375 -9.992 1 96.75 81 VAL B O 1
ATOM 1685 N N . ASN B 1 82 ? 4.406 -33.188 -10.328 1 95.88 82 ASN B N 1
ATOM 1686 C CA . ASN B 1 82 ? 4.43 -33.812 -9.008 1 95.88 82 ASN B CA 1
ATOM 1687 C C . ASN B 1 82 ? 4.957 -32.844 -7.945 1 95.88 82 ASN B C 1
ATOM 1689 O O . ASN B 1 82 ? 4.574 -32.938 -6.777 1 95.88 82 ASN B O 1
ATOM 1693 N N . GLN B 1 83 ? 5.934 -32 -8.375 1 96.44 83 GLN B N 1
ATOM 1694 C CA . GLN B 1 83 ? 6.504 -31.016 -7.473 1 96.44 83 GLN B CA 1
ATOM 1695 C C . GLN B 1 83 ? 6.961 -29.781 -8.242 1 96.44 83 GLN B C 1
ATOM 1697 O O . GLN B 1 83 ? 7.348 -29.875 -9.406 1 96.44 83 GLN B O 1
ATOM 1702 N N . PRO B 1 84 ? 7.055 -28.656 -7.566 1 95.12 84 PRO B N 1
ATOM 1703 C CA . PRO B 1 84 ? 7.348 -27.375 -8.211 1 95.12 84 PRO B CA 1
ATOM 1704 C C . PRO B 1 84 ? 8.727 -27.344 -8.875 1 95.12 84 PRO B C 1
ATOM 1706 O O . PRO B 1 84 ? 8.922 -26.625 -9.859 1 95.12 84 PRO B O 1
ATOM 1709 N N . SER B 1 85 ? 9.602 -28.047 -8.32 1 95.44 85 SER B N 1
ATOM 1710 C CA . SER B 1 85 ? 10.961 -28.031 -8.844 1 95.44 85 SER B CA 1
ATOM 1711 C C . SER B 1 85 ? 11.016 -28.594 -10.266 1 95.44 85 SER B C 1
ATOM 1713 O O . SER B 1 85 ? 12.031 -28.453 -10.945 1 95.44 85 SER B O 1
ATOM 1715 N N . GLU B 1 86 ? 9.938 -29.156 -10.688 1 97 86 GLU B N 1
ATOM 1716 C CA . GLU B 1 86 ? 9.867 -29.703 -12.039 1 97 86 GLU B CA 1
ATOM 1717 C C . GLU B 1 86 ? 9.711 -28.578 -13.07 1 97 86 GLU B C 1
ATOM 1719 O O . GLU B 1 86 ? 9.883 -28.812 -14.273 1 97 86 GLU B O 1
ATOM 1724 N N . PHE B 1 87 ? 9.32 -27.422 -12.703 1 96.94 87 PHE B N 1
ATOM 1725 C CA . PHE B 1 87 ? 9.203 -26.312 -13.641 1 96.94 87 PHE B CA 1
ATOM 1726 C C . PHE B 1 87 ? 10.578 -25.844 -14.086 1 96.94 87 PHE B C 1
ATOM 1728 O O . PHE B 1 87 ? 11.477 -25.656 -13.258 1 96.94 87 PHE B O 1
ATOM 1735 N N . SER B 1 88 ? 10.688 -25.672 -15.383 1 95.62 88 SER B N 1
ATOM 1736 C CA . SER B 1 88 ? 11.891 -25.047 -15.914 1 95.62 88 SER B CA 1
ATOM 1737 C C . SER B 1 88 ? 11.93 -23.562 -15.602 1 95.62 88 SER B C 1
ATOM 1739 O O . SER B 1 88 ? 10.922 -22.984 -15.18 1 95.62 88 SER B O 1
ATOM 1741 N N . GLN B 1 89 ? 13.062 -23.016 -15.836 1 95.75 89 GLN B N 1
ATOM 1742 C CA . GLN B 1 89 ? 13.195 -21.578 -15.617 1 95.75 89 GLN B CA 1
ATOM 1743 C C . GLN B 1 89 ? 12.25 -20.797 -16.516 1 95.75 89 GLN B C 1
ATOM 1745 O O . GLN B 1 89 ? 11.672 -19.781 -16.094 1 95.75 89 GLN B O 1
ATOM 1750 N N . GLU B 1 90 ? 12.188 -21.25 -17.688 1 96.38 90 GLU B N 1
ATOM 1751 C CA . GLU B 1 90 ? 11.289 -20.609 -18.641 1 96.38 90 GLU B CA 1
ATOM 1752 C C . GLU B 1 90 ? 9.836 -20.703 -18.172 1 96.38 90 GLU B C 1
ATOM 1754 O O . GLU B 1 90 ? 9.07 -19.734 -18.281 1 96.38 90 GLU B O 1
ATOM 1759 N N . GLU B 1 91 ? 9.469 -21.828 -17.656 1 96.75 91 GLU B N 1
ATOM 1760 C CA . GLU B 1 91 ? 8.117 -22.047 -17.156 1 96.75 91 GLU B CA 1
ATOM 1761 C C . GLU B 1 91 ? 7.836 -21.172 -15.93 1 96.75 91 GLU B C 1
ATOM 1763 O O . GLU B 1 91 ? 6.754 -20.594 -15.812 1 96.75 91 GLU B O 1
ATOM 1768 N N . VAL B 1 92 ? 8.781 -21.109 -15.062 1 97.5 92 VAL B N 1
ATOM 1769 C CA . VAL B 1 92 ? 8.664 -20.25 -13.883 1 97.5 92 VAL B CA 1
ATOM 1770 C C . VAL B 1 92 ? 8.414 -18.812 -14.32 1 97.5 92 VAL B C 1
ATOM 1772 O O . VAL B 1 92 ? 7.52 -18.141 -13.797 1 97.5 92 VAL B O 1
ATOM 1775 N N . ALA B 1 93 ? 9.195 -18.391 -15.258 1 96.94 93 ALA B N 1
ATOM 1776 C CA . ALA B 1 93 ? 9.055 -17.016 -15.758 1 96.94 93 ALA B CA 1
ATOM 1777 C C . ALA B 1 93 ? 7.664 -16.797 -16.344 1 96.94 93 ALA B C 1
ATOM 1779 O O . ALA B 1 93 ? 7.043 -15.758 -16.094 1 96.94 93 ALA B O 1
ATOM 1780 N N . THR B 1 94 ? 7.215 -17.703 -17.094 1 97.31 94 THR B N 1
ATOM 1781 C CA . THR B 1 94 ? 5.902 -17.609 -17.734 1 97.31 94 THR B CA 1
ATOM 1782 C C . THR B 1 94 ? 4.801 -17.531 -16.672 1 97.31 94 THR B C 1
ATOM 1784 O O . THR B 1 94 ? 3.916 -16.672 -16.766 1 97.31 94 THR B O 1
ATOM 1787 N N . LEU B 1 95 ? 4.855 -18.359 -15.617 1 97.94 95 LEU B N 1
ATOM 1788 C CA . LEU B 1 95 ? 3.828 -18.438 -14.586 1 97.94 95 LEU B CA 1
ATOM 1789 C C . LEU B 1 95 ? 3.863 -17.203 -13.688 1 97.94 95 LEU B C 1
ATOM 1791 O O . LEU B 1 95 ? 2.826 -16.766 -13.18 1 97.94 95 LEU B O 1
ATOM 1795 N N . ALA B 1 96 ? 5.012 -16.656 -13.578 1 98.19 96 ALA B N 1
ATOM 1796 C CA . ALA B 1 96 ? 5.207 -15.516 -12.672 1 98.19 96 ALA B CA 1
ATOM 1797 C C . ALA B 1 96 ? 4.859 -14.203 -13.367 1 98.19 96 ALA B C 1
ATOM 1799 O O . ALA B 1 96 ? 4.605 -13.195 -12.703 1 98.19 96 ALA B O 1
ATOM 1800 N N . ALA B 1 97 ? 4.879 -14.133 -14.648 1 98.06 97 ALA B N 1
ATOM 1801 C CA . ALA B 1 97 ? 4.887 -12.914 -15.453 1 98.06 97 ALA B CA 1
ATOM 1802 C C . ALA B 1 97 ? 3.717 -12.008 -15.078 1 98.06 97 ALA B C 1
ATOM 1804 O O . ALA B 1 97 ? 3.906 -10.812 -14.812 1 98.06 97 ALA B O 1
ATOM 1805 N N . PRO B 1 98 ? 2.441 -12.523 -14.953 1 98.62 98 PRO B N 1
ATOM 1806 C CA . PRO B 1 98 ? 1.331 -11.617 -14.641 1 98.62 98 PRO B CA 1
ATOM 1807 C C . PRO B 1 98 ? 1.462 -10.977 -13.258 1 98.62 98 PRO B C 1
ATOM 1809 O O . PRO B 1 98 ? 1.068 -9.82 -13.07 1 98.62 98 PRO B O 1
ATOM 1812 N N . LEU B 1 99 ? 1.977 -11.711 -12.312 1 98.94 99 LEU B N 1
ATOM 1813 C CA . LEU B 1 99 ? 2.141 -11.188 -10.961 1 98.94 99 LEU B CA 1
ATOM 1814 C C . LEU B 1 99 ? 3.209 -10.102 -10.922 1 98.94 99 LEU B C 1
ATOM 1816 O O . LEU B 1 99 ? 3.031 -9.078 -10.258 1 98.94 99 LEU B O 1
ATOM 1820 N N . LEU B 1 100 ? 4.258 -10.359 -11.688 1 98.81 100 LEU B N 1
ATOM 1821 C CA . LEU B 1 100 ? 5.32 -9.367 -11.758 1 98.81 100 LEU B CA 1
ATOM 1822 C C . LEU B 1 100 ? 4.832 -8.102 -12.453 1 98.81 100 LEU B C 1
ATOM 1824 O O . LEU B 1 100 ? 5.227 -6.992 -12.086 1 98.81 100 LEU B O 1
ATOM 1828 N N . ASP B 1 101 ? 4.043 -8.273 -13.438 1 98.56 101 ASP B N 1
ATOM 1829 C CA . ASP B 1 101 ? 3.482 -7.129 -14.148 1 98.56 101 ASP B CA 1
ATOM 1830 C C . ASP B 1 101 ? 2.629 -6.27 -13.211 1 98.56 101 ASP B C 1
ATOM 1832 O O . ASP B 1 101 ? 2.699 -5.043 -13.258 1 98.56 101 ASP B O 1
ATOM 1836 N N . ILE B 1 102 ? 1.774 -6.898 -12.406 1 98.88 102 ILE B N 1
ATOM 1837 C CA . ILE B 1 102 ? 0.952 -6.176 -11.445 1 98.88 102 ILE B CA 1
ATOM 1838 C C . ILE B 1 102 ? 1.848 -5.422 -10.461 1 98.88 102 ILE B C 1
ATOM 1840 O O . ILE B 1 102 ? 1.61 -4.246 -10.172 1 98.88 102 ILE B O 1
ATOM 1844 N N . LEU B 1 103 ? 2.859 -6.086 -9.977 1 98.94 103 LEU B N 1
ATOM 1845 C CA . LEU B 1 103 ? 3.789 -5.453 -9.055 1 98.94 103 LEU B CA 1
ATOM 1846 C C . LEU B 1 103 ? 4.426 -4.215 -9.68 1 98.94 103 LEU B C 1
ATOM 1848 O O . LE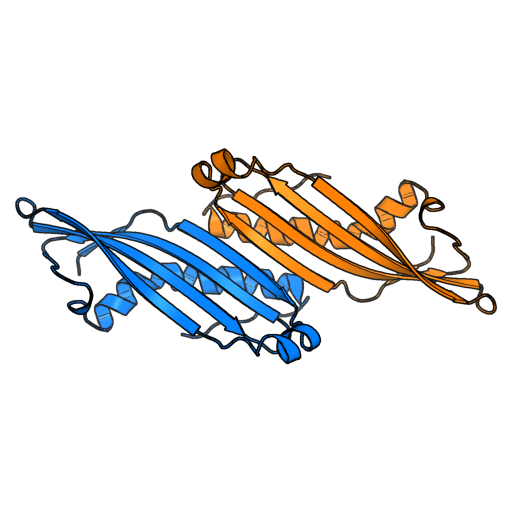U B 1 103 ? 4.512 -3.166 -9.039 1 98.94 103 LEU B O 1
ATOM 1852 N N . LYS B 1 104 ? 4.863 -4.336 -10.898 1 98.81 104 LYS B N 1
ATOM 1853 C CA . LYS B 1 104 ? 5.484 -3.221 -11.609 1 98.81 104 LYS B CA 1
ATOM 1854 C C . LYS B 1 104 ? 4.52 -2.045 -11.734 1 98.81 104 LYS B C 1
ATOM 1856 O O . LYS B 1 104 ? 4.891 -0.9 -11.461 1 98.81 104 LYS B O 1
ATOM 1861 N N . ARG B 1 105 ? 3.299 -2.338 -12.109 1 98.81 105 ARG B N 1
ATOM 1862 C CA . ARG B 1 105 ? 2.305 -1.29 -12.328 1 98.81 105 ARG B CA 1
ATOM 1863 C C . ARG B 1 105 ? 1.959 -0.587 -11.016 1 98.81 105 ARG B C 1
ATOM 1865 O O . ARG B 1 105 ? 1.929 0.644 -10.953 1 98.81 105 ARG B O 1
ATOM 1872 N N . MET B 1 106 ? 1.742 -1.387 -10.016 1 98.88 106 MET B N 1
ATOM 1873 C CA . MET B 1 106 ? 1.427 -0.814 -8.711 1 98.88 106 MET B CA 1
ATOM 1874 C C . MET B 1 106 ? 2.578 0.048 -8.203 1 98.88 106 MET B C 1
ATOM 1876 O O . MET B 1 106 ? 2.357 1.149 -7.691 1 98.88 106 MET B O 1
ATOM 1880 N N . THR B 1 107 ? 3.793 -0.484 -8.328 1 98.88 107 THR B N 1
ATOM 1881 C CA . THR B 1 107 ? 4.973 0.244 -7.871 1 98.88 107 THR B CA 1
ATOM 1882 C C . THR B 1 107 ? 5.09 1.588 -8.586 1 98.88 107 THR B C 1
ATOM 1884 O O . THR B 1 107 ? 5.312 2.619 -7.949 1 98.88 107 THR B O 1
ATOM 1887 N N . TYR B 1 108 ? 4.941 1.572 -9.898 1 98.88 108 TYR B N 1
ATOM 1888 C CA . TYR B 1 108 ? 5.066 2.797 -10.68 1 98.88 108 TYR B CA 1
ATOM 1889 C C . TYR B 1 108 ? 4.062 3.846 -10.211 1 98.88 108 TYR B C 1
ATOM 1891 O O . TYR B 1 108 ? 4.438 4.98 -9.914 1 98.88 108 TYR B O 1
ATOM 1899 N N . GLU B 1 109 ? 2.797 3.482 -10.125 1 98.88 109 GLU B N 1
ATOM 1900 C CA . GLU B 1 109 ? 1.729 4.422 -9.789 1 98.88 109 GLU B CA 1
ATOM 1901 C C . GLU B 1 109 ? 1.874 4.934 -8.359 1 98.88 109 GLU B C 1
ATOM 1903 O O . GLU B 1 109 ? 1.774 6.137 -8.109 1 98.88 109 GLU B O 1
ATOM 1908 N N . VAL B 1 110 ? 2.137 4.043 -7.434 1 98.94 110 VAL B N 1
ATOM 1909 C CA . VAL B 1 110 ? 2.201 4.414 -6.023 1 98.94 110 VAL B CA 1
ATOM 1910 C C . VAL B 1 110 ? 3.395 5.336 -5.785 1 98.94 110 VAL B C 1
ATOM 1912 O O . VAL B 1 110 ? 3.271 6.355 -5.102 1 98.94 110 VAL B O 1
ATOM 1915 N N . THR B 1 111 ? 4.52 4.984 -6.371 1 98.88 111 THR B N 1
ATOM 1916 C CA . THR B 1 111 ? 5.711 5.781 -6.105 1 98.88 111 THR B CA 1
ATOM 1917 C C . THR B 1 111 ? 5.633 7.125 -6.824 1 98.88 111 THR B C 1
ATOM 1919 O O . THR B 1 111 ? 6.16 8.125 -6.332 1 98.88 111 THR B O 1
ATOM 1922 N N . GLU B 1 112 ? 4.953 7.129 -8 1 98.88 112 GLU B N 1
ATOM 1923 C CA . GLU B 1 112 ? 4.727 8.406 -8.672 1 98.88 112 GLU B CA 1
ATOM 1924 C C . GLU B 1 112 ? 3.979 9.383 -7.762 1 98.88 112 GLU B C 1
ATOM 1926 O O . GLU B 1 112 ? 4.379 10.539 -7.621 1 98.88 112 GLU B O 1
ATOM 1931 N N . ILE B 1 113 ? 2.939 8.906 -7.117 1 98.88 113 ILE B N 1
ATOM 1932 C CA . ILE B 1 113 ? 2.098 9.75 -6.277 1 98.88 113 ILE B CA 1
ATOM 1933 C C . ILE B 1 113 ? 2.822 10.062 -4.969 1 98.88 113 ILE B C 1
ATOM 1935 O O . ILE B 1 113 ? 2.902 11.219 -4.555 1 98.88 113 ILE B O 1
ATOM 1939 N N . ALA B 1 114 ? 3.428 9.062 -4.336 1 98.81 114 ALA B N 1
ATOM 1940 C CA . ALA B 1 114 ? 4.02 9.188 -3.008 1 98.81 114 ALA B CA 1
ATOM 1941 C C . ALA B 1 114 ? 5.223 10.125 -3.029 1 98.81 114 ALA B C 1
ATOM 1943 O O . ALA B 1 114 ? 5.453 10.867 -2.074 1 98.81 114 ALA B O 1
ATOM 1944 N N . LEU B 1 115 ? 5.934 10.039 -4.117 1 98.31 115 LEU B N 1
ATOM 1945 C CA . LEU B 1 115 ? 7.18 10.789 -4.176 1 98.31 115 LEU B CA 1
ATOM 1946 C C . LEU B 1 115 ? 7.012 12.062 -5 1 98.31 115 LEU B C 1
ATOM 1948 O O . LEU B 1 115 ? 7.895 12.922 -5.012 1 98.31 115 LEU B O 1
ATOM 1952 N N . ASP B 1 116 ? 5.863 12.195 -5.609 1 97.75 116 ASP B N 1
ATOM 1953 C CA . ASP B 1 116 ? 5.566 13.344 -6.461 1 97.75 116 ASP B CA 1
ATOM 1954 C C . ASP B 1 116 ? 6.656 13.547 -7.512 1 97.75 116 ASP B C 1
ATOM 1956 O O . ASP B 1 116 ? 7.199 14.641 -7.652 1 97.75 116 ASP B O 1
ATOM 1960 N N . LYS B 1 117 ? 7.047 12.523 -8.125 1 98 117 LYS B N 1
ATOM 1961 C CA . LYS B 1 117 ? 7.992 12.453 -9.234 1 98 117 LYS B CA 1
ATOM 1962 C C . LYS B 1 117 ? 7.707 11.25 -10.125 1 98 117 LYS B C 1
ATOM 1964 O O . LYS B 1 117 ? 6.762 10.5 -9.883 1 98 117 LYS B O 1
ATOM 1969 N N . GLU B 1 118 ? 8.594 11.164 -11.203 1 98 118 GLU B N 1
ATOM 1970 C CA . GLU B 1 118 ? 8.43 10 -12.07 1 98 118 GLU B CA 1
ATOM 1971 C C . GLU B 1 118 ? 8.477 8.703 -11.273 1 98 118 GLU B C 1
ATOM 1973 O O . GLU B 1 118 ? 9.32 8.539 -10.391 1 98 118 GLU B O 1
ATOM 1978 N N . GLY B 1 119 ? 7.484 7.852 -11.586 1 98.25 119 GLY B N 1
ATOM 1979 C CA . GLY B 1 119 ? 7.383 6.598 -10.859 1 98.25 119 GLY B CA 1
ATOM 1980 C C . GLY B 1 119 ? 8.609 5.719 -11.016 1 98.25 119 GLY B C 1
ATOM 1981 O O . GLY B 1 119 ? 9.344 5.836 -12 1 98.25 119 GLY B O 1
ATOM 1982 N N . VAL B 1 120 ? 8.781 4.871 -10.094 1 98.25 120 VAL B N 1
ATOM 1983 C CA . VAL B 1 120 ? 9.891 3.93 -10.117 1 98.25 120 VAL B CA 1
ATOM 1984 C C . VAL B 1 120 ? 9.547 2.732 -11 1 98.25 120 VAL B C 1
ATOM 1986 O O . VAL B 1 120 ? 8.492 2.113 -10.828 1 98.25 120 VAL B O 1
ATOM 1989 N N . SER B 1 121 ? 10.445 2.396 -11.875 1 98.06 121 SER B N 1
ATOM 1990 C CA . SER B 1 121 ? 10.305 1.219 -12.719 1 98.06 121 SER B CA 1
ATOM 1991 C C . SER B 1 121 ? 11.133 0.053 -12.195 1 98.06 121 SER B C 1
ATOM 1993 O O . SER B 1 121 ? 12.344 0.185 -11.992 1 98.06 121 SER B O 1
ATOM 1995 N N . LEU B 1 122 ? 10.359 -0.995 -11.945 1 97.62 122 LEU B N 1
ATOM 1996 C CA . LEU B 1 122 ? 11.07 -2.203 -11.531 1 97.62 122 LEU B CA 1
ATOM 1997 C C . LEU B 1 122 ? 11.516 -3.012 -12.742 1 97.62 122 LEU B C 1
ATOM 1999 O O . LEU B 1 122 ? 10.805 -3.082 -13.75 1 97.62 122 LEU B O 1
ATOM 2003 N N . GLU B 1 123 ? 12.734 -3.574 -12.594 1 91.19 123 GLU B N 1
ATOM 2004 C CA . GLU B 1 123 ? 13.266 -4.461 -13.617 1 91.19 123 GLU B CA 1
ATOM 2005 C C . GLU B 1 123 ? 13.586 -5.84 -13.055 1 91.19 123 GLU B C 1
ATOM 2007 O O . GLU B 1 123 ? 14.211 -5.953 -11.992 1 91.19 123 GLU B O 1
ATOM 2012 N N . PHE B 1 124 ? 12.898 -6.766 -13.688 1 85.25 124 PHE B N 1
ATOM 2013 C CA . PHE B 1 124 ? 13.1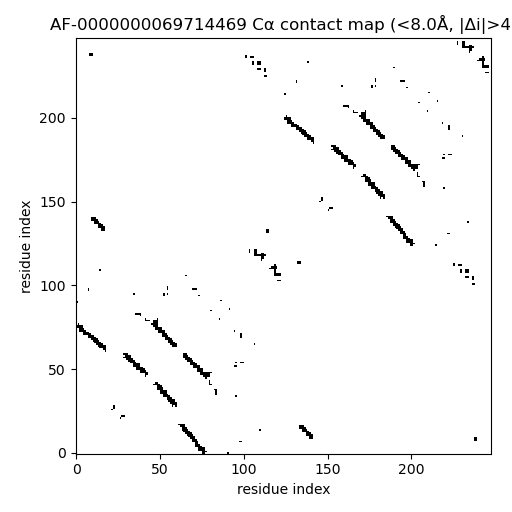72 -8.141 -13.281 1 85.25 124 PHE B CA 1
ATOM 2014 C C . PHE B 1 124 ? 13.812 -8.922 -14.43 1 85.25 124 PHE B C 1
ATOM 2016 O O . PHE B 1 124 ? 13.609 -8.594 -15.602 1 85.25 124 PHE B O 1
#

Organism: Streptococcus mutans serotype c (strain ATCC 700610 / UA159) (NCBI:txid210007)

Radius of gyration: 22.44 Å; Cα contacts (8 Å, |Δi|>4): 496; chains: 2; bounding box: 35×76×43 Å

Solvent-accessible surface area (backbone atoms only — not comparable to full-atom values): 13566 Å² total; per-residue (Å²): 138,56,70,50,73,50,75,66,39,54,46,32,45,34,43,33,41,59,52,68,75,58,25,72,77,71,52,72,82,64,65,43,77,47,77,46,66,40,85,74,46,75,39,74,91,76,28,24,22,33,34,34,37,37,40,39,38,29,45,61,57,92,64,30,36,38,34,39,32,32,36,32,45,36,36,34,53,78,37,80,72,92,54,69,83,71,53,46,72,69,51,48,49,62,70,42,43,68,58,53,51,51,51,35,52,48,43,22,55,48,39,19,63,52,65,70,43,85,42,51,80,72,84,132,137,55,71,48,74,51,75,67,40,55,47,30,45,34,43,32,41,58,52,66,75,59,26,72,76,70,51,73,83,65,66,42,78,46,75,48,65,42,84,73,46,76,40,74,90,76,29,24,21,33,32,34,39,35,40,39,40,30,44,60,58,93,66,32,36,38,35,39,31,33,36,30,44,35,37,35,51,78,36,77,70,91,52,69,83,72,54,47,71,66,50,48,50,61,69,43,43,66,56,51,51,50,49,34,53,50,43,21,56,48,38,20,63,52,65,69,43,86,43,51,80,7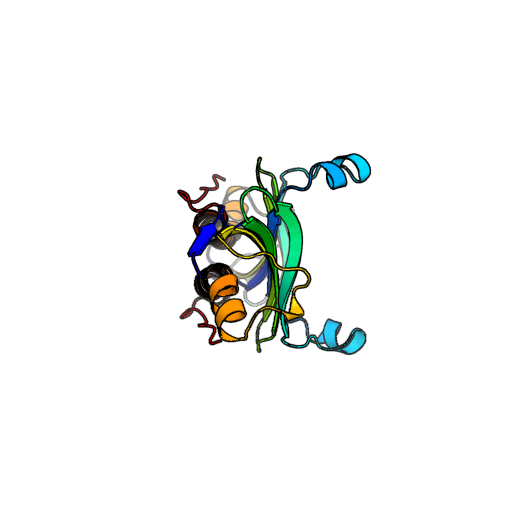1,85,131

pLDDT: mean 97.5, std 2.0, range [85.25, 98.94]

InterPro domains:
  IPR009530 Protein of unknown function DUF1149 [PF06619] (1-124)
  IPR009530 Protein of unknown function DUF1149 [PIRSF031568] (1-124)
  IPR035958 SecB-like superfamily [G3DSA:3.10.420.10] (1-124)
  IPR035958 SecB-like superfamily [SSF54611] (1-124)